Protein AF-A0A8B8TQH1-F1 (afdb_monomer)

Organism: Camelus ferus (NCBI:txid419612)

Radius of gyration: 89.63 Å; Cα contacts (8 Å, |Δi|>4): 0; chains: 1; bounding box: 178×54×286 Å

Solvent-accessible surface area (backbone atoms only — not comparable to full-atom values): 20105 Å² total; per-residue (Å²): 134,80,93,82,78,95,71,81,70,70,76,52,52,63,54,51,54,51,53,51,51,54,51,49,53,50,51,51,48,50,52,53,48,52,52,48,51,51,49,53,49,50,55,48,53,56,49,53,51,53,52,49,52,52,49,52,52,50,52,55,51,51,56,51,49,53,53,50,49,52,53,49,53,50,51,51,52,54,50,54,50,52,52,52,52,50,52,50,52,51,51,51,53,51,52,50,50,53,52,53,52,50,55,52,50,51,55,50,50,54,51,52,53,50,52,51,52,52,49,53,52,52,53,50,52,53,53,52,52,53,52,49,52,54,51,50,53,52,52,51,54,54,49,52,52,51,53,52,51,52,53,53,50,50,52,52,53,52,51,52,54,51,51,51,52,52,52,52,52,51,51,52,55,50,53,52,53,50,53,54,48,52,52,51,52,52,50,52,51,52,52,50,52,50,55,48,52,52,50,51,52,51,52,49,56,50,51,52,49,51,50,52,52,53,49,68,72,61,73,86,67,85,89,82,84,90,82,93,87,82,88,82,89,81,88,81,78,81,80,88,85,79,88,84,88,82,82,82,82,87,79,88,85,84,80,86,85,85,80,87,82,91,77,91,76,85,91,83,80,84,84,82,83,85,88,79,92,77,83,91,77,90,82,78,90,76,88,77,82,77,81,83,73,90,83,68,76,78,73,74,68,67,77,74,67,77,83,76,85,86,79,89,82,82,83,86,85,86,79,135

Secondary structure (DSSP, 8-state):
-----S-SSSSHHHHHHHHHHHHHHHHHHHHHHHHHHHHHHHHHHHHHHHHHHHHHHHHHHHHHHHHHHHHHHHHHHHHHHHHHHHHHHHHHHHHHHHHHHHHHHHHHHHHHHHHHHHHHHHHHHHHHHHHHHHHHHHHHHHHHHHHHHHHHHHHHHHHHHHHHHHHHHHHHHHHHHHHHHHHHHHHHHHHHHHHHHHHHHHHHHHHHHHHHHHHHHHTT-------------------------------------------------PPPPPP------PPPP---PPPPPTTSSSSSSSSSSTTS------------

pLDDT: mean 74.53, std 27.0, range [28.36, 98.88]

InterPro domains:
  IPR026718 Leucine zipper protein 2 [PTHR22414] (1-256)

Sequence (320 aa):
MKFIPAHYLLPLLPALVLSTRQDYEELEKQLKEVFKERSTILRRLTKTSRELDGIKFNLQTLKNDEKSAKTEVQRLLEISQKQREQMKSLQEALENQLKETSEKAEKQQATIAFLKTEMERKTKMIRDLQNENKSLKNKLLSGSKLCGMHAEESKKIQAQLKELRYGKKDLLFKAQQLTDLERKLTVAKHELEKAALDRESQLKAMKETVQLCLSAVFHNQPPPHLNLFKPNPTLTSLPPRPVDTRIADGRPESTLLQENTACSMKLEGNPPPPGNDTAQSEPVPQDMAVPPCPECEEGNNLEKQRSSTEGKATREKKLL

Mean predicted aligned error: 21.46 Å

Foldseek 3Di:
DDDDDPPPPVVCVVVVVVVVVVVVVVVVVVVVVVVVVVVVVVVVVVVVVVVVVVVVVVVVVVVVVVVVVVVVVVVVVVVVVVVVVVVVVVVVVVVVVVVVVVVVVVVVVVVVVVVVVVVVVVVVVVVVVVVVVVVVVVVVVVVVVVVVVVVVVVVVVVVVVVVVVVVVVVVVVVVVVVVVVVVVVVVVVVVVVVVVVVVVVVVVVVVVVVVVVVCVVPVPDDDDDDDDDDDDDDDDDDDDDDDDDDDPDDDDDDDDDDDDDDDDDDDDDDDDDDDDDDDDDDDDDDDDDDDDDPPPPPPPPPVVPPPDDDDDDDDDDDDD

Structure (mmCIF, N/CA/C/O backbone):
data_AF-A0A8B8TQH1-F1
#
_entry.id   AF-A0A8B8TQH1-F1
#
loop_
_atom_site.group_PDB
_atom_site.id
_atom_site.type_symbol
_atom_site.label_atom_id
_atom_site.label_alt_id
_atom_site.label_comp_id
_atom_site.label_asym_id
_atom_site.label_entity_id
_atom_site.label_seq_id
_atom_site.pdbx_PDB_ins_code
_atom_site.Cartn_x
_atom_site.Cartn_y
_atom_site.Cartn_z
_atom_site.occupancy
_atom_site.B_iso_or_equiv
_atom_site.auth_seq_id
_atom_site.auth_comp_id
_atom_site.auth_asym_id
_atom_site.auth_atom_id
_atom_site.pdbx_PDB_model_num
ATOM 1 N N . MET A 1 1 ? -92.604 -27.463 156.961 1.00 38.00 1 MET A N 1
ATOM 2 C CA . MET A 1 1 ? -91.479 -28.391 156.734 1.00 38.00 1 MET A CA 1
ATOM 3 C C . MET A 1 1 ? -90.412 -27.690 155.909 1.00 38.00 1 MET A C 1
ATOM 5 O O . MET A 1 1 ? -90.761 -27.093 154.907 1.00 38.00 1 MET A O 1
ATOM 9 N N . LYS A 1 2 ? -89.162 -27.776 156.381 1.00 38.72 2 LYS A N 1
ATOM 10 C CA . LYS A 1 2 ? -87.886 -27.831 155.643 1.00 38.72 2 LYS A CA 1
ATOM 11 C C . LYS A 1 2 ? -87.651 -26.842 154.482 1.00 38.72 2 LYS A C 1
ATOM 13 O O . LYS A 1 2 ? -88.109 -27.038 153.365 1.00 38.72 2 LYS A O 1
ATOM 18 N N . PHE A 1 3 ? -86.802 -25.859 154.794 1.00 47.78 3 PHE A N 1
ATOM 19 C CA . PHE A 1 3 ? -85.793 -25.242 153.925 1.00 47.78 3 PHE A CA 1
ATOM 20 C C . PHE A 1 3 ? -85.193 -26.220 152.903 1.00 47.78 3 PHE A C 1
ATOM 22 O O . PHE A 1 3 ? -84.681 -27.248 153.339 1.00 47.78 3 PHE A O 1
ATOM 29 N N . ILE A 1 4 ? -85.127 -25.837 151.618 1.00 47.97 4 ILE A N 1
ATOM 30 C CA . ILE A 1 4 ? -84.014 -26.162 150.698 1.00 47.97 4 ILE A CA 1
ATOM 31 C C . ILE A 1 4 ? -83.797 -24.957 149.753 1.00 47.97 4 ILE A C 1
ATOM 33 O O . ILE A 1 4 ? -84.778 -24.368 149.299 1.00 47.97 4 ILE A O 1
ATOM 37 N N . PRO A 1 5 ? -82.545 -24.534 149.493 1.00 48.75 5 PRO A N 1
ATOM 38 C CA . PRO A 1 5 ? -82.220 -23.157 149.148 1.00 48.75 5 PRO A CA 1
ATOM 39 C C . PRO A 1 5 ? -82.030 -22.936 147.644 1.00 48.75 5 PRO A C 1
ATOM 41 O O . PRO A 1 5 ? -81.281 -23.648 146.976 1.00 48.75 5 PRO A O 1
ATOM 44 N N . ALA A 1 6 ? -82.599 -21.838 147.151 1.00 52.25 6 ALA A N 1
ATOM 45 C CA . ALA A 1 6 ? -82.342 -21.246 145.839 1.00 52.25 6 ALA A CA 1
ATOM 46 C C . ALA A 1 6 ? -80.947 -20.573 145.737 1.00 52.25 6 ALA A C 1
ATOM 48 O O . ALA A 1 6 ? -80.803 -19.518 145.126 1.00 52.25 6 ALA A O 1
ATOM 49 N N . HIS A 1 7 ? -79.905 -21.153 146.348 1.00 50.28 7 HIS A N 1
ATOM 50 C CA . HIS A 1 7 ? -78.603 -20.488 146.525 1.00 50.28 7 HIS A CA 1
ATOM 51 C C . HIS A 1 7 ? -77.442 -21.029 145.678 1.00 50.28 7 HIS A C 1
ATOM 53 O O . HIS A 1 7 ? -76.336 -20.516 145.803 1.00 50.28 7 HIS A O 1
ATOM 59 N N . TYR A 1 8 ? -77.663 -21.978 144.761 1.00 48.88 8 TYR A N 1
ATOM 60 C CA . TYR A 1 8 ? -76.566 -22.527 143.941 1.00 48.88 8 TYR A CA 1
ATOM 61 C C . TYR A 1 8 ? -76.527 -22.077 142.472 1.00 48.88 8 TYR A C 1
ATOM 63 O O . TYR A 1 8 ? -75.578 -22.415 141.775 1.00 48.88 8 TYR A O 1
ATOM 71 N N . LEU A 1 9 ? -77.486 -21.274 141.992 1.00 51.16 9 LEU A N 1
ATOM 72 C CA . LEU A 1 9 ? -77.477 -20.775 140.601 1.00 51.16 9 LEU A CA 1
ATOM 73 C C . LEU A 1 9 ? -77.155 -19.279 140.463 1.00 51.16 9 LEU A C 1
ATOM 75 O O . LEU A 1 9 ? -76.910 -18.803 139.359 1.00 51.16 9 LEU A O 1
ATOM 79 N N . LEU A 1 10 ? -77.086 -18.541 141.573 1.00 48.66 10 LEU A N 1
ATOM 80 C CA . LEU A 1 10 ? -76.778 -17.108 141.568 1.00 48.66 10 LEU A CA 1
ATOM 81 C C . LEU A 1 10 ? -75.275 -16.731 141.558 1.00 48.66 10 LEU A C 1
ATOM 83 O O . LEU A 1 10 ? -74.982 -15.637 141.079 1.00 48.66 10 LEU A O 1
ATOM 87 N N . PRO A 1 11 ? -74.300 -17.572 141.983 1.00 53.06 11 PRO A N 1
ATOM 88 C CA . PRO A 1 11 ? -72.882 -17.219 141.857 1.00 53.06 11 PRO A CA 1
ATOM 89 C C . PRO A 1 11 ? -72.259 -17.569 140.492 1.00 53.06 11 PRO A C 1
ATOM 91 O O . PRO A 1 11 ? -71.121 -17.188 140.236 1.00 53.06 11 PRO A O 1
ATOM 94 N N . LEU A 1 12 ? -72.976 -18.259 139.595 1.00 52.62 12 LEU A N 1
ATOM 95 C CA . LEU A 1 12 ? -72.476 -18.649 138.262 1.00 52.62 12 LEU A CA 1
ATOM 96 C C . LEU A 1 12 ? -72.767 -17.616 137.163 1.00 52.62 12 LEU A C 1
ATOM 98 O O . LEU A 1 12 ? -72.142 -17.654 136.106 1.00 52.62 12 LEU A O 1
ATOM 102 N N . LEU A 1 13 ? -73.669 -16.667 137.414 1.00 50.53 13 LEU A N 1
ATOM 103 C CA . LEU A 1 13 ? -74.015 -15.602 136.470 1.00 50.53 13 LEU A CA 1
ATOM 104 C C . LEU A 1 13 ? -72.888 -14.572 136.264 1.00 50.53 13 LEU A C 1
ATOM 106 O O . LEU A 1 13 ? -72.661 -14.206 135.114 1.00 50.53 13 LEU A O 1
ATOM 110 N N . PRO A 1 14 ? -72.109 -14.152 137.283 1.00 53.88 14 PRO A N 1
ATOM 111 C CA . PRO A 1 14 ? -70.938 -13.311 137.042 1.00 53.88 14 PRO A CA 1
ATOM 112 C C . PRO A 1 14 ? -69.863 -14.039 136.226 1.00 53.88 14 PRO A C 1
ATOM 114 O O . PRO A 1 14 ? -69.272 -13.433 135.343 1.00 53.88 14 PRO A O 1
ATOM 117 N N . ALA A 1 15 ? -69.649 -15.340 136.460 1.00 51.16 15 ALA A N 1
ATOM 118 C CA . ALA A 1 15 ? -68.649 -16.131 135.742 1.00 51.16 15 ALA A CA 1
ATOM 119 C C . ALA A 1 15 ? -69.039 -16.372 134.275 1.00 51.16 15 ALA A C 1
ATOM 121 O O . ALA A 1 15 ? -68.219 -16.143 133.400 1.00 51.16 15 ALA A O 1
ATOM 122 N N . LEU A 1 16 ? -70.296 -16.730 133.984 1.00 52.25 16 LEU A N 1
ATOM 123 C CA . LEU A 1 16 ? -70.787 -16.886 132.608 1.00 52.25 16 LEU A CA 1
ATOM 124 C C . LEU A 1 16 ? -70.826 -15.558 131.843 1.00 52.25 16 LEU A C 1
ATOM 126 O O . LEU A 1 16 ? -70.406 -15.528 130.694 1.00 52.25 16 LEU A O 1
ATOM 130 N N . VAL A 1 17 ? -71.256 -14.455 132.469 1.00 53.81 17 VAL A N 1
ATOM 131 C CA . VAL A 1 17 ? -71.282 -13.128 131.824 1.00 53.81 17 VAL A CA 1
ATOM 132 C C . VAL A 1 17 ? -69.866 -12.591 131.575 1.00 53.81 17 VAL A C 1
ATOM 134 O O . VAL A 1 17 ? -69.638 -11.951 130.548 1.00 53.81 17 VAL A O 1
ATOM 137 N N . LEU A 1 18 ? -68.902 -12.882 132.459 1.00 51.66 18 LEU A N 1
ATOM 138 C CA . LEU A 1 18 ? -67.485 -12.550 132.258 1.00 51.66 18 LEU A CA 1
ATOM 139 C C . LEU A 1 18 ? -66.829 -13.453 131.199 1.00 51.66 18 LEU A C 1
ATOM 141 O O . LEU A 1 18 ? -66.136 -12.931 130.330 1.00 51.66 18 LEU A O 1
ATOM 145 N N . SER A 1 19 ? -67.112 -14.762 131.186 1.00 50.72 19 SER A N 1
ATOM 146 C CA . SER A 1 19 ? -66.618 -15.696 130.160 1.00 50.72 19 SER A CA 1
ATOM 147 C C . SER A 1 19 ? -67.166 -15.380 128.765 1.00 50.72 19 SER A C 1
ATOM 149 O O . SER A 1 19 ? -66.403 -15.371 127.806 1.00 50.72 19 SER A O 1
ATOM 151 N N . THR A 1 20 ? -68.453 -15.032 128.636 1.00 50.94 20 THR A N 1
ATOM 152 C CA . THR A 1 20 ? -69.042 -14.636 127.343 1.00 50.94 20 THR A CA 1
ATOM 153 C C . THR A 1 20 ? -68.626 -13.239 126.902 1.00 50.94 20 THR A C 1
ATOM 155 O O . THR A 1 20 ? -68.581 -12.979 125.706 1.00 50.94 20 THR A O 1
ATOM 158 N N . ARG A 1 21 ? -68.313 -12.323 127.833 1.00 54.09 21 ARG A N 1
ATOM 159 C CA . ARG A 1 21 ? -67.738 -11.017 127.471 1.00 54.09 21 ARG A CA 1
ATOM 160 C C . ARG A 1 21 ? -66.330 -11.160 126.905 1.00 54.09 21 ARG A C 1
ATOM 162 O O . ARG A 1 21 ? -65.996 -10.446 125.967 1.00 54.09 21 ARG A O 1
ATOM 169 N N . GLN A 1 22 ? -65.545 -12.086 127.449 1.00 54.31 22 GLN A N 1
ATOM 170 C CA . GLN A 1 22 ? -64.184 -12.351 126.997 1.00 54.31 22 GLN A CA 1
ATOM 171 C C . GLN A 1 22 ? -64.166 -13.057 125.626 1.00 54.31 22 GLN A C 1
ATOM 173 O O . GLN A 1 22 ? -63.378 -12.674 124.768 1.00 54.31 22 GLN A O 1
ATOM 178 N N . ASP A 1 23 ? -65.106 -13.976 125.370 1.00 66.31 23 ASP A N 1
ATOM 179 C CA . ASP A 1 23 ? -65.306 -14.618 124.054 1.00 66.31 23 ASP A CA 1
ATOM 180 C C . ASP A 1 23 ? -65.829 -13.646 122.981 1.00 66.31 23 ASP A C 1
ATOM 182 O O . ASP A 1 23 ? -65.439 -13.724 121.817 1.00 66.31 23 ASP A O 1
ATOM 186 N N . TYR A 1 24 ? -66.698 -12.699 123.354 1.00 70.06 24 TYR A N 1
ATOM 187 C CA . TYR A 1 24 ? -67.217 -11.694 122.420 1.00 70.06 24 TYR A CA 1
ATOM 188 C C . TYR A 1 24 ? -66.146 -10.666 122.035 1.00 70.06 24 TYR A C 1
ATOM 190 O O . TYR A 1 24 ? -66.082 -10.261 120.877 1.00 70.06 24 TYR A O 1
ATOM 198 N N . GLU A 1 25 ? -65.278 -10.273 122.975 1.00 78.50 25 GLU A N 1
ATOM 199 C CA . GLU A 1 25 ? -64.108 -9.435 122.680 1.00 78.50 25 GLU A CA 1
ATOM 200 C C . GLU A 1 25 ? -63.092 -10.155 121.776 1.00 78.50 25 GLU A C 1
ATOM 202 O O . GLU A 1 25 ? -62.529 -9.532 120.871 1.00 78.50 25 GLU A O 1
ATOM 207 N N . GLU A 1 26 ? -62.877 -11.460 121.977 1.00 82.38 26 GLU A N 1
ATOM 208 C CA . GLU A 1 26 ? -62.002 -12.285 121.134 1.00 82.38 26 GLU A CA 1
ATOM 209 C C . GLU A 1 26 ? -62.588 -12.457 119.719 1.00 82.38 26 GLU A C 1
ATOM 211 O O . GLU A 1 26 ? -61.890 -12.268 118.720 1.00 82.38 26 GLU A O 1
ATOM 216 N N . LEU A 1 27 ? -63.897 -12.709 119.611 1.00 84.19 27 LEU A N 1
ATOM 217 C CA . LEU A 1 27 ? -64.614 -12.792 118.337 1.00 84.19 27 LEU A CA 1
ATOM 218 C C . LEU A 1 27 ? -64.643 -11.442 117.601 1.00 84.19 27 LEU A C 1
ATOM 220 O O . LEU A 1 27 ? -64.461 -11.387 116.385 1.00 84.19 27 LEU A O 1
ATOM 224 N N . GLU A 1 28 ? -64.829 -10.333 118.320 1.00 83.81 28 GLU A N 1
ATOM 225 C CA . GLU A 1 28 ? -64.765 -8.984 117.753 1.00 83.81 28 GLU A CA 1
ATOM 226 C C . GLU A 1 28 ? -63.348 -8.651 117.255 1.00 83.81 28 GLU A C 1
ATOM 228 O O . GLU A 1 28 ? -63.192 -8.031 116.195 1.00 83.81 28 GLU A O 1
ATOM 233 N N . LYS A 1 29 ? -62.302 -9.092 117.970 1.00 87.44 29 LYS A N 1
ATOM 234 C CA . LYS A 1 29 ? -60.909 -9.014 117.499 1.00 87.44 29 LYS A CA 1
ATOM 235 C C . LYS A 1 29 ? -60.700 -9.824 116.223 1.00 87.44 29 LYS A C 1
ATOM 237 O O . LYS A 1 29 ? -60.200 -9.255 115.253 1.00 87.44 29 LYS A O 1
ATOM 242 N N . GLN A 1 30 ? -61.131 -11.086 116.188 1.00 88.62 30 GLN A N 1
ATOM 243 C CA . GLN A 1 30 ? -61.027 -11.939 114.999 1.00 88.62 30 GLN A CA 1
ATOM 244 C C . GLN A 1 30 ? -61.763 -11.333 113.803 1.00 88.62 30 GLN A C 1
ATOM 246 O O . GLN A 1 30 ? -61.227 -11.286 112.700 1.00 88.62 30 GLN A O 1
ATOM 251 N N . LEU A 1 31 ? -62.962 -10.789 114.013 1.00 88.69 31 LEU A N 1
ATOM 252 C CA . LEU A 1 31 ? -63.727 -10.140 112.954 1.00 88.69 31 LEU A CA 1
ATOM 253 C C . LEU A 1 31 ? -62.999 -8.900 112.415 1.00 88.69 31 LEU A C 1
ATOM 255 O O . LEU A 1 31 ? -62.893 -8.720 111.200 1.00 88.69 31 LEU A O 1
ATOM 259 N N . LYS A 1 32 ? -62.442 -8.059 113.297 1.00 91.06 32 LYS A N 1
ATOM 260 C CA . LYS A 1 32 ? -61.614 -6.906 112.901 1.00 91.06 32 LYS A CA 1
ATOM 261 C C . LYS A 1 32 ? -60.364 -7.337 112.133 1.00 91.06 32 LYS A C 1
ATOM 263 O O . LYS A 1 32 ? -59.961 -6.638 111.204 1.00 91.06 32 LYS A O 1
ATOM 268 N N . GLU A 1 33 ? -59.759 -8.458 112.502 1.00 92.25 33 GLU A N 1
ATOM 269 C CA . GLU A 1 33 ? -58.592 -9.025 111.827 1.00 92.25 33 GLU A CA 1
ATOM 270 C C . GLU A 1 33 ? -58.950 -9.554 110.434 1.00 92.25 33 GLU A C 1
ATOM 272 O O . GLU A 1 33 ? -58.351 -9.117 109.454 1.00 92.25 33 GLU A O 1
ATOM 277 N N . VAL A 1 34 ? -60.035 -10.322 110.307 1.00 92.94 34 VAL A N 1
ATOM 278 C CA . VAL A 1 34 ? -60.584 -10.775 109.017 1.00 92.94 34 VAL A CA 1
ATOM 279 C C . VAL A 1 34 ? -60.946 -9.590 108.114 1.00 92.94 34 VAL A C 1
ATOM 281 O O . VAL A 1 34 ? -60.655 -9.603 106.917 1.00 92.94 34 VAL A O 1
ATOM 284 N N . PHE A 1 35 ? -61.538 -8.516 108.650 1.00 93.00 35 PHE A N 1
ATOM 285 C CA . PHE A 1 35 ? -61.815 -7.308 107.862 1.00 93.00 35 PHE A CA 1
ATOM 286 C C . PHE A 1 35 ? -60.539 -6.577 107.425 1.00 93.00 35 PHE A C 1
ATOM 288 O O . PHE A 1 35 ? -60.500 -6.042 106.308 1.00 93.00 35 PHE A O 1
ATOM 295 N N . LYS A 1 36 ? -59.490 -6.559 108.257 1.00 93.88 36 LYS A N 1
ATOM 296 C CA . LYS A 1 36 ? -58.175 -6.015 107.883 1.00 93.88 36 LYS A CA 1
ATOM 297 C C . LYS A 1 36 ? -57.529 -6.854 106.785 1.00 93.88 36 LYS A C 1
ATOM 299 O O . LYS A 1 36 ? -57.103 -6.271 105.791 1.00 93.88 36 LYS A O 1
ATOM 304 N N . GLU A 1 37 ? -57.524 -8.178 106.921 1.00 94.69 37 GLU A N 1
ATOM 305 C CA . GLU A 1 37 ? -57.016 -9.124 105.919 1.00 94.69 37 GLU A CA 1
ATOM 306 C C . GLU A 1 37 ? -57.768 -9.014 104.593 1.00 94.69 37 GLU A C 1
ATOM 308 O O . GLU A 1 37 ? -57.166 -8.876 103.527 1.00 94.69 37 GLU A O 1
ATOM 313 N N . ARG A 1 38 ? -59.103 -8.972 104.640 1.00 95.19 38 ARG A N 1
ATOM 314 C CA . ARG A 1 38 ? -59.935 -8.742 103.455 1.00 95.19 38 ARG A CA 1
ATOM 315 C C . ARG A 1 38 ? -59.577 -7.422 102.775 1.00 95.19 38 ARG A C 1
ATOM 317 O O . ARG A 1 38 ? -59.481 -7.365 101.550 1.00 95.19 38 ARG A O 1
ATOM 324 N N . SER A 1 39 ? -59.355 -6.364 103.552 1.00 94.25 39 SER A N 1
ATOM 325 C CA . SER A 1 39 ? -58.996 -5.045 103.022 1.00 94.25 39 SER A CA 1
ATOM 326 C C . SER A 1 39 ? -57.600 -5.030 102.389 1.00 94.25 39 SER A C 1
ATOM 328 O O . SER A 1 39 ? -57.417 -4.430 101.328 1.00 94.25 39 SER A O 1
ATOM 330 N N . THR A 1 40 ? -56.609 -5.705 102.982 1.00 95.00 40 THR A N 1
ATOM 331 C CA . THR A 1 40 ? -55.269 -5.856 102.387 1.00 95.00 40 THR A CA 1
ATOM 332 C C . THR A 1 40 ? -55.303 -6.710 101.125 1.00 95.00 40 THR A C 1
ATOM 334 O O . THR A 1 40 ? -54.656 -6.342 100.143 1.00 95.00 40 THR A O 1
ATOM 337 N N . ILE A 1 41 ? -56.090 -7.787 101.103 1.00 95.69 41 ILE A N 1
ATOM 338 C CA . ILE A 1 41 ? -56.304 -8.623 99.915 1.00 95.69 41 ILE A CA 1
ATOM 339 C C . ILE A 1 41 ? -56.954 -7.811 98.790 1.00 95.69 41 ILE A C 1
ATOM 341 O O . ILE A 1 41 ? -56.420 -7.782 97.684 1.00 95.69 41 ILE A O 1
ATOM 345 N N . LEU A 1 42 ? -58.039 -7.080 99.064 1.00 94.56 42 LEU A N 1
ATOM 346 C CA . LEU A 1 42 ? -58.700 -6.220 98.073 1.00 94.56 42 LEU A CA 1
ATOM 347 C C . LEU A 1 42 ? -57.757 -5.143 97.530 1.00 94.56 42 LEU A C 1
ATOM 349 O O . LEU A 1 42 ? -57.727 -4.890 96.323 1.00 94.56 42 LEU A O 1
ATOM 353 N N . ARG A 1 43 ? -56.938 -4.533 98.396 1.00 94.00 43 ARG A N 1
ATOM 354 C CA . ARG A 1 43 ? -55.947 -3.535 97.978 1.00 94.00 43 ARG A CA 1
ATOM 355 C C . ARG A 1 43 ? -54.865 -4.158 97.088 1.00 94.00 43 ARG A C 1
ATOM 357 O O . ARG A 1 43 ? -54.480 -3.532 96.102 1.00 94.00 43 ARG A O 1
ATOM 364 N N . ARG A 1 44 ? -54.421 -5.390 97.380 1.00 95.88 44 ARG A N 1
ATOM 365 C CA . ARG A 1 44 ? -53.514 -6.155 96.504 1.00 95.88 44 ARG A CA 1
ATOM 366 C C . ARG A 1 44 ? -54.169 -6.483 95.164 1.00 95.88 44 ARG A C 1
ATOM 368 O O . ARG A 1 44 ? -53.580 -6.138 94.153 1.00 95.88 44 ARG A O 1
ATOM 375 N N . LEU A 1 45 ? -55.383 -7.038 95.153 1.00 94.94 45 LEU A N 1
ATOM 376 C CA . LEU A 1 45 ? -56.163 -7.339 93.939 1.00 94.94 45 LEU A CA 1
ATOM 377 C C . LEU A 1 45 ? -56.352 -6.110 93.044 1.00 94.94 45 LEU A C 1
ATOM 379 O O . LEU A 1 45 ? -56.193 -6.181 91.830 1.00 94.94 45 LEU A O 1
ATOM 383 N N . THR A 1 46 ? -56.635 -4.956 93.647 1.00 94.19 46 THR A N 1
ATOM 384 C CA . THR A 1 46 ? -56.773 -3.693 92.909 1.00 94.19 46 THR A CA 1
ATOM 385 C C . THR A 1 46 ? -55.441 -3.238 92.302 1.00 94.19 46 THR A C 1
ATOM 387 O O . THR A 1 46 ? -55.421 -2.632 91.230 1.00 94.19 46 THR A O 1
ATOM 390 N N . LYS A 1 47 ? -54.318 -3.500 92.985 1.00 95.75 47 LYS A N 1
ATOM 391 C CA . LYS A 1 47 ? -52.977 -3.212 92.466 1.00 95.75 47 LYS A CA 1
ATOM 392 C C . LYS A 1 47 ? -52.637 -4.145 91.299 1.00 95.75 47 LYS A C 1
ATOM 394 O O . LYS A 1 47 ? -52.281 -3.648 90.236 1.00 95.75 47 LYS A O 1
ATOM 399 N N . THR A 1 48 ? -52.832 -5.455 91.457 1.00 94.88 48 THR A N 1
ATOM 400 C CA . THR A 1 48 ? -52.582 -6.436 90.389 1.00 94.88 48 THR A CA 1
ATOM 401 C C . THR A 1 48 ? -53.493 -6.239 89.183 1.00 94.88 48 THR A C 1
ATOM 403 O O . THR A 1 48 ? -53.027 -6.396 88.063 1.00 94.88 48 THR A O 1
ATOM 406 N N . SER A 1 49 ? -54.755 -5.831 89.362 1.00 94.94 49 SER A N 1
ATOM 407 C CA . SER A 1 49 ? -55.646 -5.497 88.238 1.00 94.94 49 SER A CA 1
ATOM 408 C C . SER A 1 49 ? -55.079 -4.369 87.373 1.00 94.94 49 SER A C 1
ATOM 410 O O . SER A 1 49 ? -55.065 -4.481 86.153 1.00 94.94 49 SER A O 1
ATOM 412 N N . ARG A 1 50 ? -54.562 -3.301 87.997 1.00 94.25 50 ARG A N 1
ATOM 413 C CA . ARG A 1 50 ? -53.944 -2.178 87.273 1.00 94.25 50 ARG A CA 1
ATOM 414 C C . ARG A 1 50 ? -52.652 -2.582 86.565 1.00 94.25 50 ARG A C 1
ATOM 416 O O . ARG A 1 50 ? -52.403 -2.137 85.450 1.00 94.25 50 ARG A O 1
ATOM 423 N N . GLU A 1 51 ? -51.840 -3.425 87.200 1.00 95.81 51 GLU A N 1
ATOM 424 C CA . GLU A 1 51 ? -50.642 -3.998 86.575 1.00 95.81 51 GLU A CA 1
ATOM 425 C C . GLU A 1 51 ? -51.015 -4.861 85.356 1.00 95.81 51 GLU A C 1
ATOM 427 O O . GLU A 1 51 ? -50.379 -4.746 84.309 1.00 95.81 51 GLU A O 1
ATOM 432 N N . LEU A 1 52 ? -52.089 -5.654 85.448 1.00 95.56 52 LEU A N 1
ATOM 433 C CA . LEU A 1 52 ? -52.596 -6.479 84.348 1.00 95.56 52 LEU A CA 1
ATOM 434 C C . LEU A 1 52 ? -53.068 -5.631 83.155 1.00 95.56 52 LEU A C 1
ATOM 436 O O . LEU A 1 52 ? -52.753 -5.957 82.011 1.00 95.56 52 LEU A O 1
ATOM 440 N N . ASP A 1 53 ? -53.774 -4.526 83.411 1.00 94.19 53 ASP A N 1
ATOM 441 C CA . ASP A 1 53 ? -54.189 -3.582 82.365 1.00 94.19 53 ASP A CA 1
ATOM 442 C C . ASP A 1 53 ? -52.978 -2.932 81.673 1.00 94.19 53 ASP A C 1
ATOM 444 O O . ASP A 1 53 ? -52.954 -2.810 80.445 1.00 94.19 53 ASP A O 1
ATOM 448 N N . GLY A 1 54 ? -51.934 -2.588 82.438 1.00 95.38 54 GLY A N 1
ATOM 449 C CA . GLY A 1 54 ? -50.660 -2.111 81.892 1.00 95.38 54 GLY A CA 1
ATOM 450 C C . GLY A 1 54 ? -49.973 -3.152 81.003 1.00 95.38 54 GLY A C 1
ATOM 451 O O . GLY A 1 54 ? -49.529 -2.834 79.899 1.00 95.38 54 GLY A O 1
ATOM 452 N N . ILE A 1 55 ? -49.948 -4.419 81.431 1.00 96.12 55 ILE A N 1
ATOM 453 C CA . ILE A 1 55 ? -49.413 -5.532 80.631 1.00 96.12 55 ILE A CA 1
ATOM 454 C C . ILE A 1 55 ? -50.224 -5.716 79.343 1.00 96.12 55 ILE A C 1
ATOM 456 O O . ILE A 1 55 ? -49.639 -5.894 78.276 1.00 96.12 55 ILE A O 1
ATOM 460 N N . LYS A 1 56 ? -51.558 -5.634 79.407 1.00 96.31 56 LYS A N 1
ATOM 461 C CA . LYS A 1 56 ? -52.435 -5.738 78.232 1.00 96.31 56 LYS A CA 1
ATOM 462 C C . LYS A 1 56 ? -52.141 -4.644 77.205 1.00 96.31 56 LYS A C 1
ATOM 464 O O . LYS A 1 56 ? -52.065 -4.940 76.013 1.00 96.31 56 LYS A O 1
ATOM 469 N N . PHE A 1 57 ? -51.960 -3.401 77.655 1.00 95.69 57 PHE A N 1
ATOM 470 C CA . PHE A 1 57 ? -51.565 -2.300 76.778 1.00 95.69 57 PHE A CA 1
ATOM 471 C C . PHE A 1 57 ? -50.197 -2.563 76.137 1.00 95.69 57 PHE A C 1
ATOM 473 O O . PHE A 1 57 ? -50.079 -2.502 74.915 1.00 95.69 57 PHE A O 1
ATOM 480 N N . ASN A 1 58 ? -49.199 -2.960 76.933 1.00 96.50 58 ASN A N 1
ATOM 481 C CA . ASN A 1 58 ? -47.864 -3.295 76.430 1.00 96.50 58 ASN A CA 1
ATOM 482 C C . ASN A 1 58 ? -47.897 -4.428 75.392 1.00 96.50 58 ASN A C 1
ATOM 484 O O . ASN A 1 58 ? -47.229 -4.335 74.368 1.00 96.50 58 ASN A O 1
ATOM 488 N N . LEU A 1 59 ? -48.706 -5.470 75.612 1.00 96.38 59 LEU A N 1
ATOM 489 C CA . LEU A 1 59 ? -48.869 -6.579 74.669 1.00 96.38 59 LEU A CA 1
ATOM 490 C C . LEU A 1 59 ? -49.456 -6.105 73.332 1.00 96.38 59 LEU A C 1
ATOM 492 O O . LEU A 1 59 ? -49.029 -6.542 72.264 1.00 96.38 59 LEU A O 1
ATOM 496 N N . GLN A 1 60 ? -50.433 -5.199 73.382 1.00 95.62 60 GLN A N 1
ATOM 497 C CA . GLN A 1 60 ? -51.038 -4.634 72.182 1.00 95.62 60 GLN A CA 1
ATOM 498 C C . GLN A 1 60 ? -50.049 -3.746 71.412 1.00 95.62 60 GLN A C 1
ATOM 500 O O . GLN A 1 60 ? -50.011 -3.819 70.183 1.00 95.62 60 GLN A O 1
ATOM 505 N N . THR A 1 61 ? -49.237 -2.954 72.117 1.00 96.44 61 THR A N 1
ATOM 506 C CA . THR A 1 61 ? -48.148 -2.162 71.525 1.00 96.44 61 THR A CA 1
ATOM 507 C C . THR A 1 61 ? -47.117 -3.070 70.860 1.00 96.44 61 THR A C 1
ATOM 509 O O . THR A 1 61 ? -46.877 -2.927 69.666 1.00 96.44 61 THR A O 1
ATOM 512 N N . LEU A 1 62 ? -46.630 -4.098 71.565 1.00 96.56 62 LEU A N 1
ATOM 513 C CA . LEU A 1 62 ? -45.687 -5.081 71.019 1.00 96.56 62 LEU A CA 1
ATOM 514 C C . LEU A 1 62 ? -46.226 -5.780 69.767 1.00 96.56 62 LEU A C 1
ATOM 516 O O . LEU A 1 62 ? -45.492 -5.976 68.805 1.00 96.56 62 LEU A O 1
ATOM 520 N N . LYS A 1 63 ? -47.520 -6.113 69.732 1.00 96.38 63 LYS A N 1
ATOM 521 C CA . LYS A 1 63 ? -48.163 -6.702 68.548 1.00 96.38 63 LYS A CA 1
ATOM 522 C C . LYS A 1 63 ? -48.181 -5.750 67.347 1.00 96.38 63 LYS A C 1
ATOM 524 O O . LYS A 1 63 ? -48.161 -6.201 66.202 1.00 96.38 63 LYS A O 1
ATOM 529 N N . ASN A 1 64 ? -48.280 -4.444 67.579 1.00 95.69 64 ASN A N 1
ATOM 530 C CA . ASN A 1 64 ? -48.196 -3.449 66.511 1.00 95.69 64 ASN A CA 1
ATOM 531 C C . ASN A 1 64 ? -46.743 -3.253 66.057 1.00 95.69 64 ASN A C 1
ATOM 533 O O . ASN A 1 64 ? -46.494 -3.220 64.851 1.00 95.69 64 ASN A O 1
ATOM 537 N N . ASP A 1 65 ? -45.798 -3.215 66.997 1.00 96.69 65 ASP A N 1
ATOM 538 C CA . ASP A 1 65 ? -44.364 -3.125 66.713 1.00 96.69 65 ASP A CA 1
ATOM 539 C C . ASP A 1 65 ? -43.879 -4.341 65.915 1.00 96.69 65 ASP A C 1
ATOM 541 O O . ASP A 1 65 ? -43.168 -4.183 64.927 1.00 96.69 65 ASP A O 1
ATOM 545 N N . GLU A 1 66 ? -44.345 -5.549 66.248 1.00 96.06 66 GLU A N 1
ATOM 546 C CA . GLU A 1 66 ? -44.058 -6.780 65.503 1.00 96.06 66 GLU A CA 1
ATOM 547 C C . GLU A 1 66 ? -44.524 -6.685 64.041 1.00 96.06 66 GLU A C 1
ATOM 549 O O . GLU A 1 66 ? -43.791 -7.043 63.116 1.00 96.06 66 GLU A O 1
ATOM 554 N N . LYS A 1 67 ? -45.732 -6.159 63.798 1.00 96.38 67 LYS A N 1
ATOM 555 C CA . LYS A 1 67 ? -46.245 -5.947 62.432 1.00 96.38 67 LYS A CA 1
ATOM 556 C C . LYS A 1 67 ? -45.415 -4.917 61.666 1.00 96.38 67 LYS A C 1
ATOM 558 O O . LYS A 1 67 ? -45.152 -5.110 60.475 1.00 96.38 67 LYS A O 1
ATOM 563 N N . SER A 1 68 ? -45.013 -3.838 62.337 1.00 96.44 68 SER A N 1
ATOM 564 C CA . SER A 1 68 ? -44.144 -2.811 61.758 1.00 96.44 68 SER A CA 1
ATOM 565 C C . SER A 1 68 ? -42.784 -3.404 61.381 1.00 96.44 68 SER A C 1
ATOM 567 O O . SER A 1 68 ? -42.390 -3.346 60.214 1.00 96.44 68 SER A O 1
ATOM 569 N N . ALA A 1 69 ? -42.136 -4.098 62.322 1.00 96.88 69 ALA A N 1
ATOM 570 C CA . ALA A 1 69 ? -40.852 -4.762 62.130 1.00 96.88 69 ALA A CA 1
ATOM 571 C C . ALA A 1 69 ? -40.904 -5.786 60.989 1.00 96.88 69 ALA A C 1
ATOM 573 O O . ALA A 1 69 ? -40.018 -5.815 60.139 1.00 96.88 69 ALA A O 1
ATOM 574 N N . LYS A 1 70 ? -41.982 -6.576 60.887 1.00 97.56 70 LYS A N 1
ATOM 575 C CA . LYS A 1 70 ? -42.175 -7.522 59.778 1.00 97.56 70 LYS A CA 1
ATOM 576 C C . LYS A 1 70 ? -42.218 -6.822 58.415 1.00 97.56 70 LYS A C 1
ATOM 578 O O . LYS A 1 70 ? -41.641 -7.314 57.448 1.00 97.56 70 LYS A O 1
ATOM 583 N N . THR A 1 71 ? -42.870 -5.663 58.341 1.00 96.88 71 THR A N 1
ATOM 584 C CA . THR A 1 71 ? -42.950 -4.854 57.113 1.00 96.88 71 THR A CA 1
ATOM 585 C C . THR A 1 71 ? -41.597 -4.234 56.756 1.00 96.88 71 THR A C 1
ATOM 587 O O . THR A 1 71 ? -41.254 -4.099 55.582 1.00 96.88 71 THR A O 1
ATOM 590 N N . GLU A 1 72 ? -40.815 -3.840 57.757 1.00 97.62 72 GLU A N 1
ATOM 591 C CA . GLU A 1 72 ? -39.479 -3.278 57.566 1.00 97.62 72 GLU A CA 1
ATOM 592 C C . GLU A 1 72 ? -38.462 -4.337 57.119 1.00 97.62 72 GLU A C 1
ATOM 594 O O . GLU A 1 72 ? -37.731 -4.111 56.154 1.00 97.62 72 GLU A O 1
ATOM 599 N N . VAL A 1 73 ? -38.498 -5.533 57.716 1.00 98.06 73 VAL A N 1
ATOM 600 C CA . VAL A 1 73 ? -37.702 -6.691 57.275 1.00 98.06 73 VAL A CA 1
ATOM 601 C C . VAL A 1 73 ? -38.035 -7.069 55.831 1.00 98.06 73 VAL A C 1
ATOM 603 O O . VAL A 1 73 ? -37.127 -7.295 55.033 1.00 98.06 73 VAL A O 1
ATOM 606 N N . GLN A 1 74 ? -39.318 -7.079 55.459 1.00 97.88 74 GLN A N 1
ATOM 607 C CA . GLN A 1 74 ? -39.733 -7.350 54.081 1.00 97.88 74 GLN A CA 1
ATOM 608 C C . GLN A 1 74 ? -39.156 -6.321 53.092 1.00 97.88 74 GLN A C 1
ATOM 610 O O . GLN A 1 74 ? -38.605 -6.700 52.059 1.00 97.88 74 GLN A O 1
ATOM 615 N N . ARG A 1 75 ? -39.206 -5.023 53.429 1.00 97.69 75 ARG A N 1
ATOM 616 C CA . ARG A 1 75 ? -38.601 -3.958 52.609 1.00 97.69 75 ARG A CA 1
ATOM 617 C C . ARG A 1 75 ? -37.084 -4.110 52.484 1.00 97.69 75 ARG A C 1
ATOM 619 O O . ARG A 1 75 ? -36.545 -3.936 51.394 1.00 97.69 75 ARG A O 1
ATOM 626 N N . LEU A 1 76 ? -36.395 -4.465 53.569 1.00 97.88 76 LEU A N 1
ATOM 627 C CA . LEU A 1 76 ? -34.955 -4.742 53.550 1.00 97.88 76 LEU A CA 1
ATOM 628 C C . LEU A 1 76 ? -34.604 -5.904 52.612 1.00 97.88 76 LEU A C 1
ATOM 630 O O . LEU A 1 76 ? -33.636 -5.807 51.858 1.00 97.88 76 LEU A O 1
ATOM 634 N N . LEU A 1 77 ? -35.404 -6.975 52.607 1.00 97.94 77 LEU A N 1
ATOM 635 C CA . LEU A 1 77 ? -35.206 -8.105 51.697 1.00 97.94 77 LEU A CA 1
ATOM 636 C C . LEU A 1 77 ? -35.363 -7.688 50.230 1.00 97.94 77 LEU A C 1
ATOM 638 O O . LEU A 1 77 ? -34.496 -8.017 49.418 1.00 97.94 77 LEU A O 1
ATOM 642 N N . GLU A 1 78 ? -36.393 -6.910 49.897 1.00 97.88 78 GLU A N 1
ATOM 643 C CA . GLU A 1 78 ? -36.595 -6.384 48.540 1.00 97.88 78 GLU A CA 1
ATOM 644 C C . GLU A 1 78 ? -35.446 -5.475 48.088 1.00 97.88 78 GLU A C 1
ATOM 646 O O . GLU A 1 78 ? -34.960 -5.603 46.963 1.00 97.88 78 GLU A O 1
ATOM 651 N N . ILE A 1 79 ? -34.963 -4.589 48.967 1.00 98.00 79 ILE A N 1
ATOM 652 C CA . ILE A 1 79 ? -33.794 -3.742 48.685 1.00 98.00 79 ILE A CA 1
ATOM 653 C C . ILE A 1 79 ? -32.559 -4.613 48.441 1.00 98.00 79 ILE A C 1
ATOM 655 O O . ILE A 1 79 ? -31.852 -4.404 47.456 1.00 98.00 79 ILE A O 1
ATOM 659 N N . SER A 1 80 ? -32.322 -5.623 49.285 1.00 97.31 80 SER A N 1
ATOM 660 C CA . SER A 1 80 ? -31.178 -6.529 49.131 1.00 97.31 80 SER A CA 1
ATOM 661 C C . SER A 1 80 ? -31.219 -7.299 47.807 1.00 97.31 80 SER A C 1
ATOM 663 O O . SER A 1 80 ? -30.189 -7.498 47.164 1.00 97.31 80 SER A O 1
ATOM 665 N N . GLN A 1 81 ? -32.411 -7.708 47.359 1.00 97.88 81 GLN A N 1
ATOM 666 C CA . GLN A 1 81 ? -32.585 -8.382 46.079 1.00 97.88 81 GLN A CA 1
ATOM 667 C C . GLN A 1 81 ? -32.314 -7.431 44.911 1.00 97.88 81 GLN A C 1
ATOM 669 O O . GLN A 1 81 ? -31.522 -7.776 44.035 1.00 97.88 81 GLN A O 1
ATOM 674 N N . LYS A 1 82 ? -32.886 -6.220 44.941 1.00 97.94 82 LYS A N 1
ATOM 675 C CA . LYS A 1 82 ? -32.627 -5.191 43.923 1.00 97.94 82 LYS A CA 1
ATOM 676 C C . LYS A 1 82 ? -31.142 -4.857 43.816 1.00 97.94 82 LYS A C 1
ATOM 678 O O . LYS A 1 82 ? -30.624 -4.752 42.711 1.00 97.94 82 LYS A O 1
ATOM 683 N N . GLN A 1 83 ? -30.435 -4.751 44.942 1.00 98.25 83 GLN A N 1
ATOM 684 C CA . GLN A 1 83 ? -28.988 -4.525 44.946 1.00 98.25 83 GLN A CA 1
ATOM 685 C C . GLN A 1 83 ? -28.219 -5.674 44.279 1.00 98.25 83 GLN A C 1
ATOM 687 O O . GLN A 1 83 ? -27.309 -5.418 43.495 1.00 98.25 83 GLN A O 1
ATOM 692 N N . ARG A 1 84 ? -28.593 -6.938 44.533 1.00 97.94 84 ARG A N 1
ATOM 693 C CA . ARG A 1 84 ? -27.977 -8.097 43.857 1.00 97.94 84 ARG A CA 1
ATOM 694 C C . ARG A 1 84 ? -28.212 -8.077 42.348 1.00 97.94 84 ARG A C 1
ATOM 696 O O . ARG A 1 84 ? -27.286 -8.344 41.587 1.00 97.94 84 ARG A O 1
ATOM 703 N N . GLU A 1 85 ? -29.427 -7.756 41.916 1.00 97.88 85 GLU A N 1
ATOM 704 C CA . GLU A 1 85 ? -29.778 -7.661 40.495 1.00 97.88 85 GLU A CA 1
ATOM 705 C C . GLU A 1 85 ? -29.028 -6.513 39.804 1.00 97.88 85 GLU A C 1
ATOM 707 O O . GLU A 1 85 ? -28.460 -6.712 38.731 1.00 97.88 85 GLU A O 1
ATOM 712 N N . GLN A 1 86 ? -28.936 -5.346 40.450 1.00 98.00 86 GLN A N 1
ATOM 713 C CA . GLN A 1 86 ? -28.146 -4.216 39.955 1.00 98.00 86 GLN A CA 1
ATOM 714 C C . GLN A 1 86 ? -26.663 -4.567 39.836 1.00 98.00 86 GLN A C 1
ATOM 716 O O . GLN A 1 86 ? -26.064 -4.304 38.797 1.00 98.00 86 GLN A O 1
ATOM 721 N N . MET A 1 87 ? -26.079 -5.209 40.853 1.00 98.38 87 MET A N 1
ATOM 722 C CA . MET A 1 87 ? -24.684 -5.656 40.802 1.00 98.38 87 MET A CA 1
ATOM 723 C C . MET A 1 87 ? -24.441 -6.643 39.661 1.00 98.38 87 MET A C 1
ATOM 725 O O . MET A 1 87 ? -23.443 -6.522 38.955 1.00 98.38 87 MET A O 1
ATOM 729 N N . LYS A 1 88 ? -25.368 -7.581 39.438 1.00 98.44 88 LYS A N 1
ATOM 730 C CA . LYS A 1 88 ? -25.273 -8.541 38.335 1.00 98.44 88 LYS A CA 1
ATOM 731 C C . LYS A 1 88 ? -25.348 -7.854 36.968 1.00 98.44 88 LYS A C 1
ATOM 733 O O . LYS A 1 88 ? -24.521 -8.138 36.110 1.00 98.44 88 LYS A O 1
ATOM 738 N N . SER A 1 89 ? -26.287 -6.924 36.781 1.00 98.44 89 SER A N 1
ATOM 739 C CA . SER A 1 89 ? -26.410 -6.164 35.530 1.00 98.44 89 SER A CA 1
ATOM 740 C C . SER A 1 89 ? -25.176 -5.302 35.257 1.00 98.44 89 SER A C 1
ATOM 742 O O . SER A 1 89 ? -24.730 -5.204 34.117 1.00 98.44 89 SER A O 1
ATOM 744 N N . LEU A 1 90 ? -24.605 -4.694 36.299 1.00 98.56 90 LEU A N 1
ATOM 745 C CA . LEU A 1 90 ? -23.414 -3.858 36.180 1.00 98.56 90 LEU A CA 1
ATOM 746 C C . LEU A 1 90 ? -22.181 -4.706 35.835 1.00 98.56 90 LEU A C 1
ATOM 748 O O . LEU A 1 90 ? -21.390 -4.319 34.978 1.00 98.56 90 LEU A O 1
ATOM 752 N N . GLN A 1 91 ? -22.059 -5.892 36.438 1.00 98.44 91 GLN A N 1
ATOM 753 C CA . GLN A 1 91 ? -21.016 -6.861 36.104 1.00 98.44 91 GLN A CA 1
ATOM 754 C C . GLN A 1 91 ? -21.111 -7.318 34.640 1.00 98.44 91 GLN A C 1
ATOM 756 O O . GLN A 1 91 ? -20.101 -7.319 33.942 1.00 98.44 91 GLN A O 1
ATOM 761 N N . GLU A 1 92 ? -22.315 -7.633 34.157 1.00 98.50 92 GLU A N 1
ATOM 762 C CA . GLU A 1 92 ? -22.551 -8.010 32.758 1.00 98.50 92 GLU A CA 1
ATOM 763 C C . GLU A 1 92 ? -22.228 -6.862 31.787 1.00 98.50 92 GLU A C 1
ATOM 765 O O . GLU A 1 92 ? -21.589 -7.072 30.757 1.00 98.50 92 GLU A O 1
ATOM 770 N N . ALA A 1 93 ? -22.609 -5.625 32.121 1.00 98.56 93 ALA A N 1
ATOM 771 C CA . ALA A 1 93 ? -22.280 -4.455 31.309 1.00 98.56 93 ALA A CA 1
ATOM 772 C C . ALA A 1 93 ? -20.760 -4.228 31.210 1.00 98.56 93 ALA A C 1
ATOM 774 O O . ALA A 1 93 ? -20.254 -3.928 30.126 1.00 98.56 93 ALA A O 1
ATOM 775 N N . LEU A 1 94 ? -20.033 -4.405 32.319 1.00 98.38 94 LEU A N 1
ATOM 776 C CA . LEU A 1 94 ? -18.574 -4.302 32.348 1.00 98.38 94 LEU A CA 1
ATOM 777 C C . LEU A 1 94 ? -17.920 -5.403 31.499 1.00 98.38 94 LEU A C 1
ATOM 779 O O . LEU A 1 94 ? -17.019 -5.120 30.713 1.00 98.38 94 LEU A O 1
ATOM 783 N N . GLU A 1 95 ? -18.383 -6.646 31.632 1.00 98.44 95 GLU A N 1
ATOM 784 C CA . GLU A 1 95 ? -17.871 -7.785 30.866 1.00 98.44 95 GLU A CA 1
ATOM 785 C C . GLU A 1 95 ? -18.091 -7.596 29.358 1.00 98.44 95 GLU A C 1
ATOM 787 O O . GLU A 1 95 ? -17.165 -7.779 28.564 1.00 98.44 95 GLU A O 1
ATOM 792 N N . ASN A 1 96 ? -19.275 -7.124 28.963 1.00 98.38 96 ASN A N 1
ATOM 793 C CA . ASN A 1 96 ? -19.576 -6.791 27.572 1.00 98.38 96 ASN A CA 1
ATOM 794 C C . ASN A 1 96 ? -18.681 -5.662 27.041 1.00 98.38 96 ASN A C 1
ATOM 796 O O . ASN A 1 96 ? -18.167 -5.769 25.928 1.00 98.38 96 ASN A O 1
ATOM 800 N N . GLN A 1 97 ? -18.430 -4.613 27.835 1.00 98.50 97 GLN A N 1
ATOM 801 C CA . GLN A 1 97 ? -17.490 -3.553 27.454 1.00 98.50 97 GLN A CA 1
ATOM 802 C C . GLN A 1 97 ? -16.062 -4.076 27.278 1.00 98.50 97 GLN A C 1
ATOM 804 O O . GLN A 1 97 ? -15.386 -3.699 26.320 1.00 98.50 97 GLN A O 1
ATOM 809 N N . LEU A 1 98 ? -15.589 -4.945 28.174 1.00 98.44 98 LEU A N 1
ATOM 810 C CA . LEU A 1 98 ? -14.260 -5.550 28.062 1.00 98.44 98 LEU A CA 1
ATOM 811 C C . LEU A 1 98 ? -14.138 -6.395 26.790 1.00 98.44 98 LEU A C 1
ATOM 813 O O . LEU A 1 98 ? -13.149 -6.276 26.071 1.00 98.44 98 LEU A O 1
ATOM 817 N N . LYS A 1 99 ? -15.165 -7.181 26.464 1.00 98.38 99 LYS A N 1
ATOM 818 C CA . LYS A 1 99 ? -15.189 -7.984 25.239 1.00 98.38 99 LYS A CA 1
ATOM 819 C C . LYS A 1 99 ? -15.247 -7.123 23.973 1.00 98.38 99 LYS A C 1
ATOM 821 O O . LYS A 1 99 ? -14.500 -7.350 23.027 1.00 98.38 99 LYS A O 1
ATOM 826 N N . GLU A 1 100 ? -16.096 -6.098 23.945 1.00 98.31 100 GLU A N 1
ATOM 827 C CA . GLU A 1 100 ? -16.196 -5.205 22.785 1.00 98.31 100 GLU A CA 1
ATOM 828 C C . GLU A 1 100 ? -14.887 -4.432 22.563 1.00 98.31 100 GLU A C 1
ATOM 830 O O . GLU A 1 100 ? -14.426 -4.268 21.429 1.00 98.31 100 GLU A O 1
ATOM 835 N N . THR A 1 101 ? -14.260 -3.962 23.644 1.00 98.12 101 THR A N 1
ATOM 836 C CA . THR A 1 101 ? -12.967 -3.273 23.565 1.00 98.12 101 THR A CA 1
ATOM 837 C C . THR A 1 101 ? -11.841 -4.212 23.134 1.00 98.12 101 THR A C 1
ATOM 839 O O . THR A 1 101 ? -11.023 -3.798 22.309 1.00 98.12 101 THR A O 1
ATOM 842 N N . SER A 1 102 ? -11.823 -5.474 23.582 1.00 98.31 102 SER A N 1
ATOM 843 C CA . SER A 1 102 ? -10.840 -6.458 23.113 1.00 98.31 102 SER A CA 1
ATOM 844 C C . SER A 1 102 ? -11.010 -6.777 21.626 1.00 98.31 102 SER A C 1
ATOM 846 O O . SER A 1 102 ? -10.035 -6.738 20.881 1.00 98.31 102 SER A O 1
ATOM 848 N N . GLU A 1 103 ? -12.241 -6.994 21.152 1.00 98.38 103 GLU A N 1
ATOM 849 C CA . GLU A 1 103 ? -12.518 -7.244 19.729 1.00 98.38 103 GLU A CA 1
ATOM 850 C C . GLU A 1 103 ? -12.134 -6.046 18.842 1.00 98.38 103 GLU A C 1
ATOM 852 O O . GLU A 1 103 ? -11.610 -6.211 17.736 1.00 98.38 103 GLU A O 1
ATOM 857 N N . LYS A 1 104 ? -12.368 -4.811 19.312 1.00 98.25 104 LYS A N 1
ATOM 858 C CA . LYS A 1 104 ? -11.917 -3.596 18.612 1.00 98.25 104 LYS A CA 1
ATOM 859 C C . LYS A 1 104 ? -10.393 -3.515 18.550 1.00 98.25 104 LYS A C 1
ATOM 861 O O . LYS A 1 104 ? -9.860 -3.185 17.489 1.00 98.25 104 LYS A O 1
ATOM 866 N N . ALA A 1 105 ? -9.702 -3.838 19.643 1.00 98.31 105 ALA A N 1
ATOM 867 C CA . ALA A 1 105 ? -8.244 -3.862 19.683 1.00 98.31 105 ALA A CA 1
ATOM 868 C C . ALA A 1 105 ? -7.666 -4.915 18.724 1.00 98.31 105 ALA A C 1
ATOM 870 O O . ALA A 1 105 ? -6.730 -4.617 17.986 1.00 98.31 105 ALA A O 1
ATOM 871 N N . GLU A 1 106 ? -8.261 -6.108 18.645 1.00 98.25 106 GLU A N 1
ATOM 872 C CA . GLU A 1 106 ? -7.851 -7.149 17.693 1.00 98.25 106 GLU A CA 1
ATOM 873 C C . GLU A 1 106 ? -8.023 -6.706 16.233 1.00 98.25 106 GLU A C 1
ATOM 875 O O . GLU A 1 106 ? -7.110 -6.866 15.419 1.00 98.25 106 GLU A O 1
ATOM 880 N N . LYS A 1 107 ? -9.155 -6.075 15.891 1.00 98.31 107 LYS A N 1
ATOM 881 C CA . LYS A 1 107 ? -9.388 -5.523 14.541 1.00 98.31 107 LYS A CA 1
ATOM 882 C C . LYS A 1 107 ? -8.380 -4.430 14.183 1.00 98.31 107 LYS A C 1
ATOM 884 O O . LYS A 1 107 ? -7.861 -4.399 13.062 1.00 98.31 107 LYS A O 1
ATOM 889 N N . GLN A 1 108 ? -8.080 -3.540 15.128 1.00 98.44 108 GLN A N 1
ATOM 890 C CA . GLN A 1 108 ? -7.048 -2.519 14.948 1.00 98.44 108 GLN A CA 1
ATOM 891 C C . GLN A 1 108 ? -5.667 -3.157 14.766 1.00 98.44 108 GLN A C 1
ATOM 893 O O . GLN A 1 108 ? -4.939 -2.777 13.851 1.00 98.44 108 GLN A O 1
ATOM 898 N N . GLN A 1 109 ? -5.336 -4.178 15.556 1.00 98.50 109 GLN A N 1
ATOM 899 C CA . GLN A 1 109 ? -4.071 -4.898 15.456 1.00 98.50 109 GLN A CA 1
ATOM 900 C C . GLN A 1 109 ? -3.906 -5.589 14.094 1.00 98.50 109 GLN A C 1
ATOM 902 O O . GLN A 1 109 ? -2.838 -5.497 13.484 1.00 98.50 109 GLN A O 1
ATOM 907 N N . ALA A 1 110 ? -4.963 -6.220 13.572 1.00 98.50 110 ALA A N 1
ATOM 908 C CA . ALA A 1 110 ? -4.965 -6.808 12.232 1.00 98.50 110 ALA A CA 1
ATOM 909 C C . ALA A 1 110 ? -4.742 -5.748 11.136 1.00 98.50 110 ALA A C 1
ATOM 911 O O . ALA A 1 110 ? -3.970 -5.965 10.201 1.00 98.50 110 ALA A O 1
ATOM 912 N N . THR A 1 111 ? -5.354 -4.569 11.284 1.00 98.44 111 THR A N 1
ATOM 913 C CA . THR A 1 111 ? -5.184 -3.442 10.351 1.00 98.44 111 THR A CA 1
ATOM 914 C C . THR A 1 111 ? -3.751 -2.906 10.377 1.00 98.44 111 THR A C 1
ATOM 916 O O . THR A 1 111 ? -3.147 -2.690 9.328 1.00 98.44 111 THR A O 1
ATOM 919 N N . ILE A 1 112 ? -3.161 -2.750 11.566 1.00 98.69 112 ILE A N 1
ATOM 920 C CA . ILE A 1 112 ? -1.758 -2.344 11.729 1.00 98.69 112 ILE A CA 1
ATOM 921 C C . ILE A 1 112 ? -0.822 -3.368 11.075 1.00 98.69 112 ILE A C 1
ATOM 923 O O . ILE A 1 112 ? 0.106 -2.981 10.366 1.00 98.69 112 ILE A O 1
ATOM 927 N N . ALA A 1 113 ? -1.068 -4.668 11.263 1.00 98.69 113 ALA A N 1
ATOM 928 C CA . ALA A 1 113 ? -0.269 -5.727 10.646 1.00 98.69 113 ALA A CA 1
ATOM 929 C C . ALA A 1 113 ? -0.340 -5.696 9.107 1.00 98.69 113 ALA A C 1
ATOM 931 O O . ALA A 1 113 ? 0.689 -5.819 8.432 1.00 98.69 113 ALA A O 1
ATOM 932 N N . PHE A 1 114 ? -1.530 -5.465 8.547 1.00 98.69 114 PHE A N 1
ATOM 933 C CA . PHE A 1 114 ? -1.713 -5.273 7.108 1.00 98.69 114 PHE A CA 1
ATOM 934 C C . PHE A 1 114 ? -0.942 -4.048 6.592 1.00 98.69 114 PHE A C 1
ATOM 936 O O . PHE A 1 114 ? -0.153 -4.151 5.656 1.00 98.69 114 PHE A O 1
ATOM 943 N N . LEU A 1 115 ? -1.092 -2.892 7.241 1.00 98.69 115 LEU A N 1
ATOM 944 C CA . LEU A 1 115 ? -0.380 -1.678 6.834 1.00 98.69 115 LEU A CA 1
ATOM 945 C C . LEU A 1 115 ? 1.140 -1.841 6.937 1.00 98.69 115 LEU A C 1
ATOM 947 O O . LEU A 1 115 ? 1.871 -1.368 6.068 1.00 98.69 115 LEU A O 1
ATOM 951 N N . LYS A 1 116 ? 1.628 -2.546 7.962 1.00 98.62 116 LYS A N 1
ATOM 952 C CA . LYS A 1 116 ? 3.054 -2.842 8.132 1.00 98.62 116 LYS A CA 1
ATOM 953 C C . LYS A 1 116 ? 3.605 -3.677 6.972 1.00 98.62 116 LYS A C 1
ATOM 955 O O . LYS A 1 116 ? 4.648 -3.333 6.419 1.00 98.62 116 LYS A O 1
ATOM 960 N N . THR A 1 117 ? 2.896 -4.733 6.575 1.00 98.62 117 THR A N 1
ATOM 961 C CA . THR A 1 117 ? 3.313 -5.597 5.456 1.00 98.62 117 THR A CA 1
ATOM 962 C C . THR A 1 117 ? 3.272 -4.865 4.112 1.00 98.62 117 THR A C 1
ATOM 964 O O . THR A 1 117 ? 4.222 -4.966 3.330 1.00 98.62 117 THR A O 1
ATOM 967 N N . GLU A 1 118 ? 2.249 -4.044 3.865 1.00 98.56 118 GLU A N 1
ATOM 968 C CA . GLU A 1 118 ? 2.190 -3.187 2.672 1.00 98.56 118 GLU A CA 1
ATOM 969 C C . GLU A 1 118 ? 3.320 -2.146 2.635 1.00 98.56 118 GLU A C 1
ATOM 971 O O . GLU A 1 118 ? 3.943 -1.932 1.591 1.00 98.56 118 GLU A O 1
ATOM 976 N N . MET A 1 119 ? 3.646 -1.530 3.773 1.00 98.69 119 MET A N 1
ATOM 977 C CA . MET A 1 119 ? 4.765 -0.590 3.889 1.00 98.69 119 MET A CA 1
ATOM 978 C C . MET A 1 119 ? 6.115 -1.253 3.599 1.00 98.69 119 MET A C 1
ATOM 980 O O . MET A 1 119 ? 6.930 -0.694 2.859 1.00 98.69 119 MET A O 1
ATOM 984 N N . GLU A 1 120 ? 6.360 -2.452 4.128 1.00 98.62 120 GLU A N 1
ATOM 985 C CA . GLU A 1 120 ? 7.579 -3.222 3.851 1.00 98.62 120 GLU A CA 1
ATOM 986 C C . GLU A 1 120 ? 7.695 -3.574 2.360 1.00 98.62 120 GLU A C 1
ATOM 988 O O . GLU A 1 120 ? 8.756 -3.383 1.750 1.00 98.62 120 GLU A O 1
ATOM 993 N N . ARG A 1 121 ? 6.588 -4.000 1.737 1.00 98.69 121 ARG A N 1
ATOM 994 C CA . ARG A 1 121 ? 6.518 -4.281 0.297 1.00 98.69 121 ARG A CA 1
ATOM 995 C C . ARG A 1 121 ? 6.822 -3.036 -0.542 1.00 98.69 121 ARG A C 1
ATOM 997 O O . ARG A 1 121 ? 7.660 -3.106 -1.445 1.00 98.69 121 ARG A O 1
ATOM 1004 N N . LYS A 1 122 ? 6.186 -1.897 -0.246 1.00 98.75 122 LYS A N 1
ATOM 1005 C CA . LYS A 1 122 ? 6.431 -0.624 -0.953 1.00 98.75 122 LYS A CA 1
ATOM 1006 C C . LYS A 1 122 ? 7.875 -0.156 -0.776 1.00 98.75 122 LYS A C 1
ATOM 1008 O O . LYS A 1 122 ? 8.516 0.230 -1.749 1.00 98.75 122 LYS A O 1
ATOM 1013 N N . THR A 1 123 ? 8.429 -0.281 0.427 1.00 98.88 123 THR A N 1
ATOM 1014 C CA . THR A 1 123 ? 9.829 0.074 0.714 1.00 98.88 123 THR A CA 1
ATOM 1015 C C . THR A 1 123 ? 10.813 -0.784 -0.083 1.00 98.88 123 THR A C 1
ATOM 1017 O O . THR A 1 123 ? 11.823 -0.282 -0.576 1.00 98.88 123 THR A O 1
ATOM 1020 N N . LYS A 1 124 ? 10.533 -2.083 -0.251 1.00 98.75 124 LY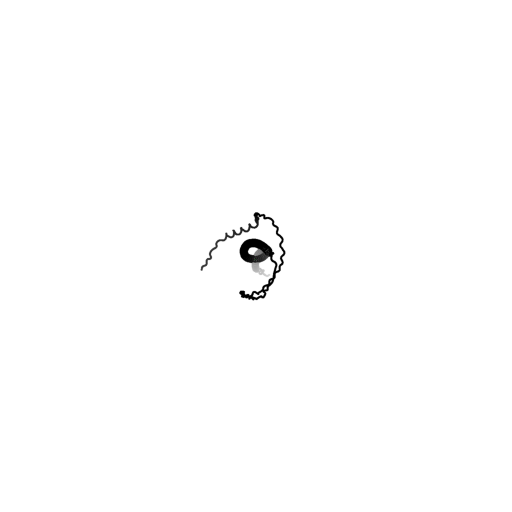S A N 1
ATOM 1021 C CA . LYS A 1 124 ? 11.332 -2.954 -1.122 1.00 98.75 124 LYS A CA 1
ATOM 1022 C C . LYS A 1 124 ? 11.286 -2.482 -2.580 1.00 98.75 124 LYS A C 1
ATOM 1024 O O . LYS A 1 124 ? 12.341 -2.280 -3.169 1.00 98.75 124 LYS A O 1
ATOM 1029 N N . MET A 1 125 ? 10.093 -2.220 -3.111 1.00 98.69 125 MET A N 1
ATOM 1030 C CA . MET A 1 125 ? 9.914 -1.746 -4.489 1.00 98.69 125 MET A CA 1
ATOM 1031 C C . MET A 1 125 ? 10.647 -0.425 -4.755 1.00 98.69 125 MET A C 1
ATOM 1033 O O . MET A 1 125 ? 11.290 -0.279 -5.789 1.00 98.69 125 MET A O 1
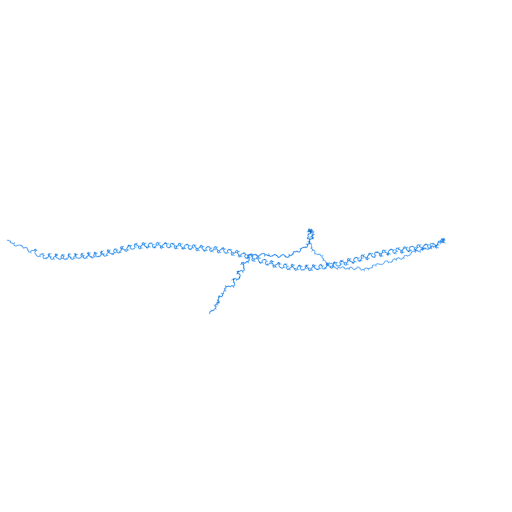ATOM 1037 N N . ILE A 1 126 ? 10.610 0.515 -3.806 1.00 98.75 126 ILE A N 1
ATOM 1038 C CA . ILE A 1 126 ? 11.348 1.781 -3.913 1.00 98.75 126 ILE A CA 1
ATOM 1039 C C . ILE A 1 126 ? 12.855 1.525 -4.037 1.00 98.75 126 ILE A C 1
ATOM 1041 O O . ILE A 1 126 ? 13.501 2.122 -4.897 1.00 98.75 126 ILE A O 1
ATOM 1045 N N . ARG A 1 127 ? 13.420 0.623 -3.224 1.00 98.69 127 ARG A N 1
ATOM 1046 C CA . ARG A 1 127 ? 14.850 0.278 -3.301 1.00 98.69 127 ARG A CA 1
ATOM 1047 C C . ARG A 1 127 ? 15.217 -0.360 -4.640 1.00 98.69 127 ARG A C 1
ATOM 1049 O O . ARG A 1 127 ? 16.232 0.014 -5.225 1.00 98.69 127 ARG A O 1
ATOM 1056 N N . ASP A 1 128 ? 14.392 -1.277 -5.134 1.00 98.56 128 ASP A N 1
ATOM 1057 C CA . ASP A 1 128 ? 14.624 -1.951 -6.415 1.00 98.56 128 ASP A CA 1
ATOM 1058 C C . ASP A 1 128 ? 14.591 -0.939 -7.576 1.00 98.56 128 ASP A C 1
ATOM 1060 O O . ASP A 1 128 ? 15.539 -0.864 -8.360 1.00 98.56 128 ASP A O 1
ATOM 1064 N N . LEU A 1 129 ? 13.589 -0.053 -7.607 1.00 98.75 129 LEU A N 1
ATOM 1065 C CA . LEU A 1 129 ? 13.487 1.021 -8.604 1.00 98.75 129 LEU A CA 1
ATOM 1066 C C . LEU A 1 129 ? 14.646 2.025 -8.524 1.00 98.75 129 LEU A C 1
ATOM 1068 O O . LEU A 1 129 ? 15.131 2.511 -9.548 1.00 98.75 129 LEU A O 1
ATOM 1072 N N . GLN A 1 130 ? 15.121 2.357 -7.322 1.00 98.56 130 GLN A N 1
ATOM 1073 C CA . GLN A 1 130 ? 16.300 3.212 -7.154 1.00 98.56 130 GLN A CA 1
ATOM 1074 C C . GLN A 1 130 ? 17.566 2.547 -7.717 1.00 98.56 130 GLN A C 1
ATOM 1076 O O . GLN A 1 130 ? 18.373 3.210 -8.377 1.00 98.56 130 GLN A O 1
ATOM 1081 N N . ASN A 1 131 ? 17.726 1.238 -7.510 1.00 98.44 131 ASN A N 1
ATOM 1082 C CA . ASN A 1 131 ? 18.847 0.471 -8.049 1.00 98.44 131 ASN A CA 1
ATOM 1083 C C . ASN A 1 131 ? 18.798 0.377 -9.581 1.00 98.44 131 ASN A C 1
ATOM 1085 O O . ASN A 1 131 ? 19.819 0.594 -10.242 1.00 98.44 131 ASN A O 1
ATOM 1089 N N . GLU A 1 132 ? 17.623 0.117 -10.157 1.00 98.44 132 GLU A N 1
ATOM 1090 C CA . GLU A 1 132 ? 17.425 0.108 -11.609 1.00 98.44 132 GLU A CA 1
ATOM 1091 C C . GLU A 1 132 ? 17.744 1.469 -12.229 1.00 98.44 132 GLU A C 1
ATOM 1093 O O . GLU A 1 132 ? 18.517 1.539 -13.184 1.00 98.44 132 GLU A O 1
ATOM 1098 N N . ASN A 1 133 ? 17.262 2.565 -11.637 1.00 98.50 133 ASN A N 1
ATOM 1099 C CA . ASN A 1 133 ? 17.573 3.917 -12.104 1.00 98.50 133 ASN A CA 1
ATOM 1100 C C . ASN A 1 133 ? 19.077 4.216 -12.090 1.00 98.50 133 ASN A C 1
ATOM 1102 O O . ASN A 1 133 ? 19.610 4.805 -13.034 1.00 98.50 133 ASN A O 1
ATOM 1106 N N . LYS A 1 134 ? 19.795 3.774 -11.052 1.00 98.56 134 LYS A N 1
ATOM 1107 C CA . LYS A 1 134 ? 21.257 3.911 -10.989 1.00 98.56 134 LYS A CA 1
ATOM 1108 C C . LYS A 1 134 ? 21.945 3.132 -12.116 1.00 98.56 134 LYS A C 1
ATOM 1110 O O . LYS A 1 134 ? 22.868 3.649 -12.746 1.00 98.56 134 LYS A O 1
ATOM 1115 N N . SER A 1 135 ? 21.484 1.913 -12.393 1.00 98.44 135 SER A N 1
ATOM 1116 C CA . SER A 1 135 ? 21.987 1.081 -13.494 1.00 98.44 135 SER A CA 1
ATOM 1117 C C . SER A 1 135 ? 21.713 1.715 -14.861 1.00 98.44 135 SER A C 1
ATOM 1119 O O . SER A 1 135 ? 22.620 1.829 -15.688 1.00 98.44 135 SER A O 1
ATOM 1121 N N . LEU A 1 136 ? 20.490 2.206 -15.081 1.00 98.56 136 LEU A N 1
ATOM 1122 C CA . LEU A 1 136 ? 20.088 2.879 -16.315 1.00 98.56 136 LEU A CA 1
ATOM 1123 C C . LEU A 1 136 ? 20.900 4.150 -16.560 1.00 98.56 136 LEU A C 1
ATOM 1125 O O . LEU A 1 136 ? 21.390 4.345 -17.671 1.00 98.56 136 LEU A O 1
ATOM 1129 N N . LYS A 1 137 ? 21.137 4.967 -15.526 1.00 98.31 137 LYS A N 1
ATOM 1130 C CA . LYS A 1 137 ? 22.008 6.146 -15.624 1.00 98.31 137 LYS A CA 1
ATOM 1131 C C . LYS A 1 137 ? 23.410 5.774 -16.115 1.00 98.31 137 LYS A C 1
ATOM 1133 O O . LYS A 1 137 ? 23.940 6.435 -17.004 1.00 98.31 137 LYS A O 1
ATOM 1138 N N . ASN A 1 138 ? 23.994 4.699 -15.584 1.00 98.19 138 ASN A N 1
ATOM 1139 C CA . ASN A 1 138 ? 25.315 4.234 -16.012 1.00 98.19 138 ASN A CA 1
ATOM 1140 C C . ASN A 1 138 ? 25.314 3.750 -17.468 1.00 98.19 138 ASN A C 1
ATOM 1142 O O . ASN A 1 138 ? 26.201 4.131 -18.231 1.00 98.19 138 ASN A O 1
ATOM 1146 N N . LYS A 1 139 ? 24.305 2.964 -17.869 1.00 98.25 139 LYS A N 1
ATOM 1147 C CA . LYS A 1 139 ? 24.149 2.499 -19.258 1.00 98.25 139 LYS A CA 1
ATOM 1148 C C . LYS A 1 139 ? 23.969 3.662 -20.234 1.00 98.25 139 LYS A C 1
ATOM 1150 O O . LYS A 1 139 ? 24.545 3.645 -21.319 1.00 98.25 139 LYS A O 1
ATOM 1155 N N . LEU A 1 140 ? 23.214 4.687 -19.843 1.00 98.12 140 LEU A N 1
ATOM 1156 C CA . LEU A 1 140 ? 23.010 5.884 -20.655 1.00 98.12 140 LEU A CA 1
ATOM 1157 C C . LEU A 1 140 ? 24.314 6.670 -20.832 1.00 98.12 140 LEU A C 1
ATOM 1159 O O . LEU A 1 140 ? 24.634 7.088 -21.941 1.00 98.12 140 LEU A O 1
ATOM 1163 N N . LEU A 1 141 ? 25.101 6.823 -19.764 1.00 96.88 141 LEU A N 1
ATOM 1164 C CA . LEU A 1 141 ? 26.409 7.480 -19.831 1.00 96.88 141 LEU A CA 1
ATOM 1165 C C . LEU A 1 141 ? 27.390 6.712 -20.727 1.00 96.88 141 LEU A C 1
ATOM 1167 O O . LEU A 1 141 ? 28.068 7.322 -21.555 1.00 96.88 141 LEU A O 1
ATOM 1171 N N . SER A 1 142 ? 27.447 5.380 -20.613 1.00 96.94 142 SER A N 1
ATOM 1172 C CA . SER A 1 142 ? 28.299 4.567 -21.490 1.00 96.94 142 SER A CA 1
ATOM 1173 C C . SER A 1 142 ? 27.823 4.595 -22.945 1.00 96.94 142 SER A C 1
ATOM 1175 O O . SER A 1 142 ? 28.648 4.680 -23.852 1.00 96.94 142 SER A O 1
ATOM 1177 N N . GLY A 1 143 ? 26.504 4.583 -23.171 1.00 98.00 143 GLY A N 1
ATOM 1178 C CA . GLY A 1 143 ? 25.902 4.728 -24.497 1.00 98.00 143 GLY A CA 1
ATOM 1179 C C . GLY A 1 143 ? 26.225 6.081 -25.133 1.00 98.00 143 GLY A C 1
ATOM 1180 O O . GLY A 1 143 ? 26.667 6.133 -26.275 1.00 98.00 143 GLY A O 1
ATOM 1181 N N . SER A 1 144 ? 26.115 7.170 -24.368 1.00 97.50 144 SER A N 1
ATOM 1182 C CA . SER A 1 144 ? 26.486 8.519 -24.815 1.00 97.50 144 SER A CA 1
ATOM 1183 C C . SER A 1 144 ? 27.957 8.601 -25.247 1.00 97.50 144 SER A C 1
ATOM 1185 O O . SER A 1 144 ? 28.270 9.141 -26.310 1.00 97.50 144 SER A O 1
ATOM 1187 N N . LYS A 1 145 ? 28.868 7.973 -24.488 1.00 97.31 145 LYS A N 1
ATOM 1188 C CA . LYS A 1 145 ? 30.292 7.891 -24.852 1.00 97.31 145 LYS A CA 1
ATOM 1189 C C . LYS A 1 145 ? 30.514 7.147 -26.177 1.00 97.31 145 LYS A C 1
ATOM 1191 O O . LYS A 1 145 ? 31.309 7.605 -26.994 1.00 97.31 145 LYS A O 1
ATOM 1196 N N . LEU A 1 146 ? 29.812 6.032 -26.399 1.00 97.06 146 LEU A N 1
ATOM 1197 C CA . LEU A 1 146 ? 29.868 5.272 -27.656 1.00 97.06 146 LEU A CA 1
ATOM 1198 C C . LEU A 1 146 ? 29.372 6.100 -28.844 1.00 97.06 146 LEU A C 1
ATOM 1200 O O . LEU A 1 146 ? 30.057 6.164 -29.862 1.00 97.06 146 LEU A O 1
ATOM 1204 N N . CYS A 1 147 ? 28.246 6.802 -28.695 1.00 97.12 147 CYS A N 1
ATOM 1205 C CA . CYS A 1 147 ? 27.743 7.712 -29.725 1.00 97.12 147 CYS A CA 1
ATOM 1206 C C . CYS A 1 147 ? 28.773 8.792 -30.088 1.00 97.12 147 CYS A C 1
ATOM 1208 O O . CYS A 1 147 ? 28.971 9.079 -31.267 1.00 97.12 147 CYS A O 1
ATOM 1210 N N . GLY A 1 148 ? 29.471 9.351 -29.093 1.00 97.12 148 GLY A N 1
ATOM 1211 C CA . GLY A 1 148 ? 30.557 10.306 -29.324 1.00 97.12 148 GLY A CA 1
ATOM 1212 C C . GLY A 1 148 ? 31.703 9.718 -30.155 1.00 97.12 148 GLY A C 1
ATOM 1213 O O . GLY A 1 148 ? 32.148 10.346 -31.113 1.00 97.12 148 GLY A O 1
ATOM 1214 N N . MET A 1 149 ? 32.145 8.495 -29.844 1.00 96.56 149 MET A N 1
ATOM 1215 C CA . MET A 1 149 ? 33.193 7.818 -30.622 1.00 96.56 149 MET A CA 1
ATOM 1216 C C . MET A 1 149 ? 32.748 7.553 -32.064 1.00 96.56 149 MET A C 1
ATOM 1218 O O . MET A 1 149 ? 33.486 7.879 -32.990 1.00 96.56 149 MET A O 1
ATOM 1222 N N . HIS A 1 150 ? 31.524 7.060 -32.268 1.00 97.62 150 HIS A N 1
ATOM 1223 C CA . HIS A 1 150 ? 30.989 6.816 -33.609 1.00 97.62 150 HIS A CA 1
ATOM 1224 C C . HIS A 1 150 ? 30.816 8.096 -34.428 1.00 97.62 150 HIS A C 1
ATOM 1226 O O . HIS A 1 150 ? 31.047 8.087 -35.638 1.00 97.62 150 HIS A O 1
ATOM 1232 N N . ALA A 1 151 ? 30.450 9.213 -33.794 1.00 98.12 151 ALA A N 1
ATOM 1233 C CA . ALA A 1 151 ? 30.397 10.506 -34.466 1.00 98.12 151 ALA A CA 1
ATOM 1234 C C . ALA A 1 151 ? 31.792 10.947 -34.946 1.00 98.12 151 ALA A C 1
ATOM 1236 O O . ALA A 1 151 ? 31.937 11.397 -36.083 1.00 98.12 151 ALA A O 1
ATOM 1237 N N . GLU A 1 152 ? 32.829 10.776 -34.121 1.00 97.44 152 GLU A N 1
ATOM 1238 C CA . GLU A 1 152 ? 34.213 11.088 -34.504 1.00 97.44 152 GLU A CA 1
ATOM 1239 C C . GLU A 1 152 ? 34.761 10.144 -35.585 1.00 97.44 152 GLU A C 1
ATOM 1241 O O . GLU A 1 152 ? 35.402 10.595 -36.536 1.00 97.44 152 GLU A O 1
ATOM 1246 N N . GLU A 1 153 ? 34.475 8.844 -35.505 1.00 97.81 153 GLU A N 1
ATOM 1247 C CA . GLU A 1 153 ? 34.795 7.882 -36.569 1.00 97.81 153 GLU A CA 1
ATOM 1248 C C . GLU A 1 153 ? 34.105 8.251 -37.884 1.00 97.81 153 GLU A C 1
ATOM 1250 O O . GLU A 1 153 ? 34.745 8.276 -38.935 1.00 97.81 153 GLU A O 1
ATOM 1255 N N . SER A 1 154 ? 32.828 8.630 -37.823 1.00 98.19 154 SER A N 1
ATOM 1256 C CA . SER A 1 154 ? 32.064 9.064 -38.995 1.00 98.19 154 SER A CA 1
ATOM 1257 C C . SER A 1 154 ? 32.678 10.306 -39.643 1.00 98.19 154 SER A C 1
ATOM 1259 O O . SER A 1 154 ? 32.809 10.351 -40.866 1.00 98.19 154 SER A O 1
ATOM 1261 N N . LYS A 1 155 ? 33.135 11.288 -38.850 1.00 98.38 155 LYS A N 1
ATOM 1262 C CA . LYS A 1 155 ? 33.861 12.464 -39.368 1.00 98.38 155 LYS A CA 1
ATOM 1263 C C . LYS A 1 155 ? 35.157 12.066 -40.076 1.00 98.38 155 LYS A C 1
ATOM 1265 O O . LYS A 1 155 ? 35.441 12.583 -41.157 1.00 98.38 155 LYS A O 1
ATOM 1270 N N . LYS A 1 156 ? 35.931 11.134 -39.506 1.00 98.31 156 LYS A N 1
ATOM 1271 C CA . LYS A 1 156 ? 37.174 10.630 -40.121 1.00 98.31 156 LYS A CA 1
ATOM 1272 C C . LYS A 1 156 ? 36.900 9.923 -41.445 1.00 98.31 156 LYS A C 1
ATOM 1274 O O . LYS A 1 156 ? 37.540 10.246 -42.443 1.00 98.31 156 LYS A O 1
ATOM 1279 N N . ILE A 1 157 ? 35.914 9.027 -41.478 1.00 98.19 157 ILE A N 1
ATOM 1280 C CA . ILE A 1 157 ? 35.502 8.326 -42.701 1.00 98.19 157 ILE A CA 1
ATOM 1281 C C . ILE A 1 157 ? 35.029 9.333 -43.755 1.00 98.19 157 ILE A C 1
ATOM 1283 O O . ILE A 1 157 ? 35.418 9.247 -44.919 1.00 98.19 157 ILE A O 1
ATOM 1287 N N . GLN A 1 158 ? 34.237 10.334 -43.362 1.00 98.38 158 GLN A N 1
ATOM 1288 C CA . GLN A 1 158 ? 33.765 11.371 -44.277 1.00 98.38 158 GLN A CA 1
ATOM 1289 C C . GLN A 1 158 ? 34.924 12.193 -44.866 1.00 98.38 158 GLN A C 1
ATOM 1291 O O . GLN A 1 158 ? 34.903 12.511 -46.060 1.00 98.38 158 GLN A O 1
ATOM 1296 N N . ALA A 1 159 ? 35.944 12.508 -44.061 1.00 98.25 159 ALA A N 1
ATOM 1297 C CA . ALA A 1 159 ? 37.154 13.185 -44.519 1.00 98.25 159 ALA A CA 1
ATOM 1298 C C . ALA A 1 159 ? 37.952 12.319 -45.508 1.00 98.25 159 ALA A C 1
ATOM 1300 O O . ALA A 1 159 ? 38.269 12.788 -46.602 1.00 98.25 159 ALA A O 1
ATOM 1301 N N . GLN A 1 160 ? 38.181 11.042 -45.184 1.00 98.50 160 GLN A N 1
ATOM 1302 C CA . GLN A 1 160 ? 38.858 10.089 -46.073 1.00 98.50 160 GLN A CA 1
ATOM 1303 C C . GLN A 1 160 ? 38.109 9.915 -47.401 1.00 98.50 160 GLN A C 1
ATOM 1305 O O . GLN A 1 160 ? 38.707 9.937 -48.476 1.00 98.50 160 GLN A O 1
ATOM 1310 N N . LEU A 1 161 ? 36.778 9.820 -47.366 1.00 98.44 161 LEU A N 1
ATOM 1311 C CA . LEU A 1 161 ? 35.963 9.717 -48.576 1.00 98.44 161 LEU A CA 1
ATOM 1312 C C . LEU A 1 161 ? 36.029 10.995 -49.427 1.00 98.44 161 LEU A C 1
ATOM 1314 O O . LEU A 1 161 ? 35.961 10.944 -50.657 1.00 98.44 161 LEU A O 1
ATOM 1318 N N . LYS A 1 162 ? 36.142 12.167 -48.793 1.00 97.94 162 LYS A N 1
ATOM 1319 C CA . LYS A 1 162 ? 36.352 13.438 -49.495 1.00 97.94 162 LYS A CA 1
ATOM 1320 C C . LYS A 1 162 ? 37.715 13.457 -50.194 1.00 97.94 162 LYS A C 1
ATOM 1322 O O . LYS A 1 162 ? 37.764 13.814 -51.368 1.00 97.94 162 LYS A O 1
ATOM 1327 N N . GLU A 1 163 ? 38.774 13.017 -49.524 1.00 97.44 163 GLU A N 1
ATOM 1328 C CA . GLU A 1 163 ? 40.120 12.901 -50.098 1.00 97.44 163 GLU A CA 1
ATOM 1329 C C . GLU A 1 163 ? 40.154 11.942 -51.298 1.00 97.44 163 GLU A C 1
ATOM 1331 O O . GLU A 1 163 ? 40.570 12.331 -52.391 1.00 97.44 163 GLU A O 1
ATOM 1336 N N . LEU A 1 164 ? 39.599 10.734 -51.146 1.00 98.12 164 LEU A N 1
ATOM 1337 C CA . LEU A 1 164 ? 39.510 9.748 -52.228 1.00 98.12 164 LEU A CA 1
ATOM 1338 C C . LEU A 1 164 ? 38.742 10.273 -53.446 1.00 98.12 164 LEU A C 1
ATOM 1340 O O . LEU A 1 164 ? 39.113 9.983 -54.584 1.00 98.12 164 LEU A O 1
ATOM 1344 N N . ARG A 1 165 ? 37.685 11.072 -53.243 1.00 97.50 165 ARG A N 1
ATOM 1345 C CA . ARG A 1 165 ? 36.939 11.689 -54.353 1.00 97.50 165 ARG A CA 1
ATOM 1346 C C . ARG A 1 165 ? 37.794 12.665 -55.155 1.00 97.50 165 ARG A C 1
ATOM 1348 O O . ARG A 1 165 ? 37.724 12.643 -56.384 1.00 97.50 165 ARG A O 1
ATOM 1355 N N . TYR A 1 166 ? 38.598 13.495 -54.493 1.00 97.31 166 TYR A N 1
ATOM 1356 C CA . TYR A 1 166 ? 39.515 14.392 -55.197 1.00 97.31 166 TYR A CA 1
ATOM 1357 C C . TYR A 1 166 ? 40.632 13.617 -55.898 1.00 97.31 166 TYR A C 1
ATOM 1359 O O . TYR A 1 166 ? 40.884 13.877 -57.073 1.00 97.31 166 TYR A O 1
ATOM 1367 N N . GLY A 1 167 ? 41.214 12.609 -55.239 1.00 97.31 167 GLY A N 1
ATOM 1368 C CA . GLY A 1 167 ? 42.215 11.727 -55.848 1.00 97.31 167 GLY A CA 1
ATOM 1369 C C . GLY A 1 167 ? 41.690 11.010 -57.097 1.00 97.31 167 GLY A C 1
ATOM 1370 O O . GLY A 1 167 ? 42.342 11.017 -58.139 1.00 97.31 167 GLY A O 1
ATOM 1371 N N . LYS A 1 168 ? 40.461 10.475 -57.049 1.00 97.75 168 LYS A N 1
ATOM 1372 C CA . LYS A 1 168 ? 39.796 9.878 -58.220 1.00 97.75 168 LYS A CA 1
ATOM 1373 C C . LYS A 1 168 ? 39.637 10.885 -59.361 1.00 97.75 168 LYS A C 1
ATOM 1375 O O . LYS A 1 168 ? 39.862 10.530 -60.515 1.00 97.75 168 LYS A O 1
ATOM 1380 N N . LYS A 1 169 ? 39.236 12.126 -59.061 1.00 97.44 169 LYS A N 1
ATOM 1381 C CA . LYS A 1 169 ? 39.053 13.174 -60.078 1.00 97.44 169 LYS A CA 1
ATOM 1382 C C . LYS A 1 169 ? 40.375 13.540 -60.762 1.00 97.44 169 LYS A C 1
ATOM 1384 O O . LYS A 1 169 ? 40.394 13.668 -61.982 1.00 97.44 169 LYS A O 1
ATOM 1389 N N . ASP A 1 170 ? 41.461 13.658 -59.998 1.00 97.50 170 ASP A N 1
ATOM 1390 C CA . ASP A 1 170 ? 42.810 13.891 -60.535 1.00 97.50 170 ASP A CA 1
ATOM 1391 C C . ASP A 1 170 ? 43.277 12.730 -61.425 1.00 97.50 170 ASP A C 1
ATOM 1393 O O . ASP A 1 170 ? 43.746 12.945 -62.543 1.00 97.50 170 ASP A O 1
ATOM 1397 N N . LEU A 1 171 ? 43.069 11.488 -60.979 1.00 97.81 171 LEU A N 1
ATOM 1398 C CA . LEU A 1 171 ? 43.452 10.312 -61.756 1.00 97.81 171 LEU A CA 1
ATOM 1399 C C . LEU A 1 171 ? 42.686 10.220 -63.083 1.00 97.81 171 LEU A C 1
ATOM 1401 O O . LEU A 1 171 ? 43.287 9.924 -64.112 1.00 97.81 171 LEU A O 1
ATOM 1405 N N . LEU A 1 172 ? 41.385 10.528 -63.084 1.00 97.62 172 LEU A N 1
ATOM 1406 C CA . LEU A 1 172 ? 40.589 10.605 -64.314 1.00 97.62 172 LEU A CA 1
ATOM 1407 C C . LEU A 1 172 ? 41.117 11.685 -65.266 1.00 97.62 172 LEU A C 1
ATOM 1409 O O . LEU A 1 172 ? 41.221 11.445 -66.467 1.00 97.62 172 LEU A O 1
ATOM 1413 N N . PHE A 1 173 ? 41.496 12.852 -64.741 1.00 98.00 173 PHE A N 1
ATOM 1414 C CA . PHE A 1 173 ? 42.088 13.919 -65.547 1.00 98.00 173 PHE A CA 1
ATOM 1415 C C . PHE A 1 173 ? 43.433 13.499 -66.164 1.00 98.00 173 PHE A C 1
ATOM 1417 O O . PHE A 1 173 ? 43.703 13.780 -67.332 1.00 98.00 173 PHE A O 1
ATOM 1424 N N . LYS A 1 174 ? 44.272 12.779 -65.414 1.00 97.75 174 LYS A N 1
ATOM 1425 C CA . LYS A 1 174 ? 45.532 12.216 -65.924 1.00 97.75 174 LYS A CA 1
ATOM 1426 C C . LYS A 1 174 ? 45.302 11.120 -66.967 1.00 97.75 174 LYS A C 1
ATOM 1428 O O . LYS A 1 174 ? 45.972 11.126 -67.995 1.00 97.75 174 LYS A O 1
ATOM 1433 N N . ALA A 1 175 ? 44.336 10.228 -66.752 1.00 98.06 175 ALA A N 1
ATOM 1434 C CA . ALA A 1 175 ? 43.969 9.193 -67.721 1.00 98.06 175 ALA A CA 1
ATOM 1435 C C . ALA A 1 175 ? 43.475 9.797 -69.047 1.00 98.06 175 ALA A C 1
ATOM 1437 O O . ALA A 1 175 ? 43.854 9.328 -70.122 1.00 98.06 175 ALA A O 1
ATOM 1438 N N . GLN A 1 176 ? 42.699 10.884 -68.981 1.00 97.88 176 GLN A N 1
ATOM 1439 C CA . GLN A 1 176 ? 42.270 11.622 -70.169 1.00 97.88 176 GLN A CA 1
ATOM 1440 C C . GLN A 1 176 ? 43.465 12.210 -70.935 1.00 97.88 176 GLN A C 1
ATOM 1442 O O . GLN A 1 176 ? 43.566 12.023 -72.145 1.00 97.88 176 GLN A O 1
ATOM 1447 N N . GLN A 1 177 ? 44.408 12.854 -70.238 1.00 98.06 177 GLN A N 1
ATOM 1448 C CA . GLN A 1 177 ? 45.625 13.386 -70.866 1.00 98.06 177 GLN A CA 1
ATOM 1449 C C . GLN A 1 177 ? 46.469 12.290 -71.528 1.00 98.06 177 GLN A C 1
ATOM 1451 O O . GLN A 1 177 ? 46.964 12.490 -72.636 1.00 98.06 177 GLN A O 1
ATOM 1456 N N . LEU A 1 178 ? 46.617 11.132 -70.876 1.00 98.06 178 LEU A N 1
ATOM 1457 C CA . LEU A 1 178 ? 47.317 9.981 -71.454 1.00 98.06 178 LEU A CA 1
ATOM 1458 C C . LEU A 1 178 ? 46.625 9.490 -72.728 1.00 98.06 178 LEU A C 1
ATOM 1460 O O . LEU A 1 178 ? 47.293 9.317 -73.741 1.00 98.06 178 LEU A O 1
ATOM 1464 N N . THR A 1 179 ? 45.296 9.377 -72.715 1.00 97.62 179 THR A N 1
ATOM 1465 C CA . THR A 1 179 ? 44.509 8.984 -73.898 1.00 97.62 179 THR A CA 1
ATOM 1466 C C . THR A 1 179 ? 44.719 9.960 -75.065 1.00 97.62 179 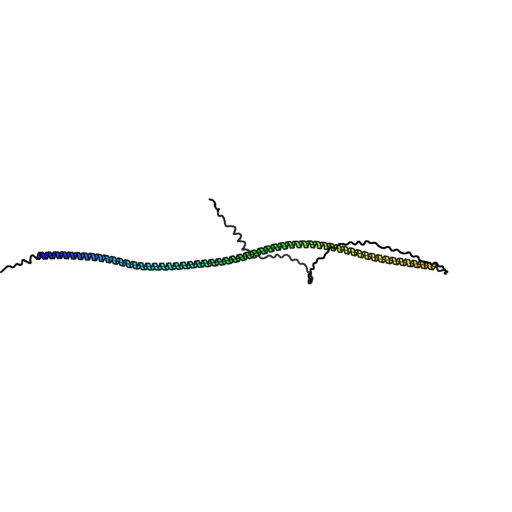THR A C 1
ATOM 1468 O O . THR A 1 179 ? 44.851 9.558 -76.223 1.00 97.62 179 THR A O 1
ATOM 1471 N N . ASP A 1 180 ? 44.785 11.264 -74.784 1.00 97.88 180 ASP A N 1
ATOM 1472 C CA . ASP A 1 180 ? 45.024 12.277 -75.814 1.00 97.88 180 ASP A CA 1
ATOM 1473 C C . ASP A 1 180 ? 46.458 12.223 -76.366 1.00 97.88 180 ASP A C 1
ATOM 1475 O O . ASP A 1 180 ? 46.663 12.424 -77.568 1.00 97.88 180 ASP A O 1
ATOM 1479 N N . LEU A 1 181 ? 47.449 11.911 -75.524 1.00 98.06 181 LEU A N 1
ATOM 1480 C CA . LEU A 1 181 ? 48.828 11.665 -75.956 1.00 98.06 181 LEU A CA 1
ATOM 1481 C C . LEU A 1 181 ? 48.948 10.388 -76.794 1.00 98.06 181 LEU A C 1
ATOM 1483 O O . LEU A 1 181 ? 49.602 10.417 -77.834 1.00 98.06 181 LEU A O 1
ATOM 1487 N N . GLU A 1 182 ? 48.286 9.300 -76.405 1.00 97.69 182 GLU A N 1
ATOM 1488 C CA . GLU A 1 182 ? 48.233 8.049 -77.173 1.00 97.69 182 GLU A CA 1
ATOM 1489 C C . GLU A 1 182 ? 47.628 8.268 -78.564 1.00 97.69 182 GLU A C 1
ATOM 1491 O O . GLU A 1 182 ? 48.176 7.799 -79.569 1.00 97.69 182 GLU A O 1
ATOM 1496 N N . ARG A 1 183 ? 46.541 9.049 -78.655 1.00 97.69 183 ARG A N 1
ATOM 1497 C CA . ARG A 1 183 ? 45.942 9.429 -79.942 1.00 97.69 183 ARG A CA 1
ATOM 1498 C C . ARG A 1 183 ? 46.932 10.220 -80.801 1.00 97.69 183 ARG A C 1
ATOM 1500 O O . ARG A 1 183 ? 47.103 9.893 -81.974 1.00 97.69 183 ARG A O 1
ATOM 1507 N N . LYS A 1 184 ? 47.612 11.222 -80.230 1.00 97.69 184 LYS A N 1
ATOM 1508 C CA . LYS A 1 184 ? 48.634 12.016 -80.943 1.00 97.69 184 LYS A CA 1
ATOM 1509 C C . LYS A 1 184 ? 49.802 11.155 -81.425 1.00 97.69 184 LYS A C 1
ATOM 1511 O O . LYS A 1 184 ? 50.232 11.309 -82.563 1.00 97.69 184 LYS A O 1
ATOM 1516 N N . LEU A 1 185 ? 50.284 10.234 -80.591 1.00 97.50 185 LEU A N 1
ATOM 1517 C CA . LEU A 1 185 ? 51.364 9.311 -80.942 1.00 97.50 185 LEU A CA 1
ATOM 1518 C C . LEU A 1 185 ? 50.944 8.392 -82.093 1.00 97.50 185 LEU A C 1
ATOM 1520 O O . LEU A 1 185 ? 51.713 8.189 -83.029 1.00 97.50 185 LEU A O 1
ATOM 1524 N N . THR A 1 186 ? 49.708 7.896 -82.069 1.00 97.38 186 THR A N 1
ATOM 1525 C CA . THR A 1 186 ? 49.157 7.058 -83.143 1.00 97.38 186 THR A CA 1
ATOM 1526 C C . THR A 1 186 ? 49.083 7.812 -84.473 1.00 97.38 186 THR A C 1
ATOM 1528 O O . THR A 1 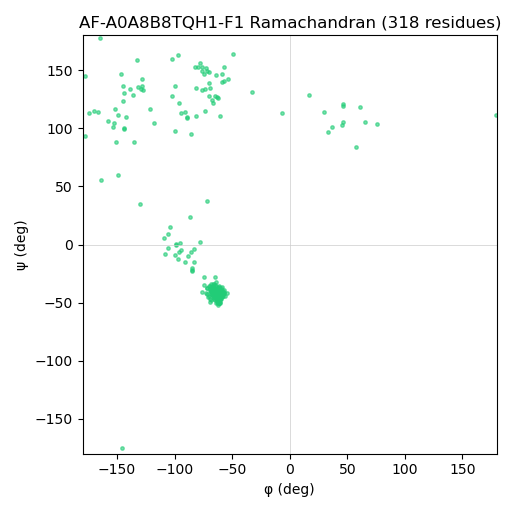186 ? 49.482 7.267 -85.501 1.00 97.38 186 THR A O 1
ATOM 1531 N N . VAL A 1 187 ? 48.645 9.078 -84.460 1.00 97.44 187 VAL A N 1
ATOM 1532 C CA . VAL A 1 187 ? 48.635 9.940 -85.658 1.00 97.44 187 VAL A CA 1
ATOM 1533 C C . VAL A 1 187 ? 50.054 10.170 -86.179 1.00 97.44 187 VAL A C 1
ATOM 1535 O O . VAL A 1 187 ? 50.314 9.903 -87.348 1.00 97.44 187 VAL A O 1
ATOM 1538 N N . ALA A 1 188 ? 50.990 10.569 -85.313 1.00 97.06 188 ALA A N 1
ATOM 1539 C CA . ALA A 1 188 ? 52.382 10.799 -85.702 1.00 97.06 188 ALA A CA 1
ATOM 1540 C C . ALA A 1 188 ? 53.047 9.533 -86.269 1.00 97.06 188 ALA A C 1
ATOM 1542 O O . ALA A 1 188 ? 53.812 9.600 -87.229 1.00 97.06 188 ALA A O 1
ATOM 1543 N N . LYS A 1 189 ? 52.728 8.359 -85.707 1.00 97.06 189 LYS A N 1
ATOM 1544 C CA . LYS A 1 189 ? 53.186 7.067 -86.229 1.00 97.06 189 LYS A CA 1
ATOM 1545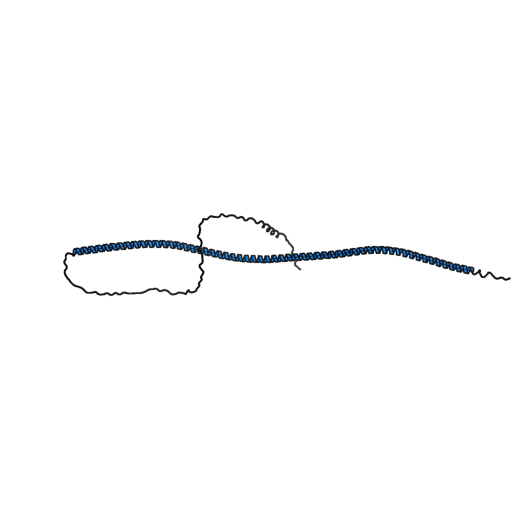 C C . LYS A 1 189 ? 52.654 6.818 -87.642 1.00 97.06 189 LYS A C 1
ATOM 1547 O O . LYS A 1 189 ? 53.431 6.436 -88.511 1.00 97.06 189 LYS A O 1
ATOM 1552 N N . HIS A 1 190 ? 51.363 7.051 -87.873 1.00 96.69 190 HIS A N 1
ATOM 1553 C CA . HIS A 1 190 ? 50.755 6.875 -89.191 1.00 96.69 190 HIS A CA 1
ATOM 1554 C C . HIS A 1 190 ? 51.317 7.862 -90.231 1.00 96.69 190 HIS A C 1
ATOM 1556 O O . HIS A 1 190 ? 51.604 7.476 -91.362 1.00 96.69 190 HIS A O 1
ATOM 1562 N N . GLU A 1 191 ? 51.540 9.121 -89.848 1.00 95.94 191 GLU A N 1
ATOM 1563 C CA . GLU A 1 191 ? 52.176 10.128 -90.708 1.00 95.94 191 GLU A CA 1
ATOM 1564 C C . GLU A 1 191 ? 53.620 9.757 -91.065 1.00 95.94 191 GLU A C 1
ATOM 1566 O O . GLU A 1 191 ? 54.025 9.894 -92.221 1.00 95.94 191 GLU A O 1
ATOM 1571 N N . LEU A 1 192 ? 54.390 9.243 -90.101 1.00 95.31 192 LEU A N 1
ATOM 1572 C CA . LEU A 1 192 ? 55.751 8.762 -90.333 1.00 95.31 192 LEU A CA 1
ATOM 1573 C C . LEU A 1 192 ? 55.775 7.564 -91.290 1.00 95.31 192 LEU A C 1
ATOM 1575 O O . LEU A 1 192 ? 56.611 7.524 -92.190 1.00 95.31 192 LEU A O 1
ATOM 1579 N N . GLU A 1 193 ? 54.861 6.608 -91.113 1.00 95.25 193 GLU A N 1
ATOM 1580 C CA . GLU A 1 193 ? 54.714 5.443 -91.993 1.00 95.25 193 GLU A CA 1
ATOM 1581 C C . GLU A 1 193 ? 54.367 5.868 -93.425 1.00 95.25 193 GLU A C 1
ATOM 1583 O O . GLU A 1 193 ? 55.010 5.429 -94.378 1.00 95.25 193 GLU A O 1
ATOM 1588 N N . LYS A 1 194 ? 53.436 6.815 -93.583 1.00 94.62 194 LYS A N 1
ATOM 1589 C CA . LYS A 1 194 ? 53.111 7.405 -94.886 1.00 94.62 194 LYS A CA 1
ATOM 1590 C C . LYS A 1 194 ? 54.319 8.106 -95.519 1.00 94.62 194 LYS A C 1
ATOM 1592 O O . LYS A 1 194 ? 54.631 7.857 -96.679 1.00 94.62 194 LYS A O 1
ATOM 1597 N N . ALA A 1 195 ? 55.044 8.925 -94.755 1.00 93.81 195 ALA A N 1
ATOM 1598 C CA . ALA A 1 195 ? 56.246 9.605 -95.239 1.00 93.81 195 ALA A CA 1
ATOM 1599 C C . ALA A 1 195 ? 57.388 8.630 -95.590 1.00 93.81 195 ALA A C 1
ATOM 1601 O O . ALA A 1 195 ? 58.237 8.945 -96.430 1.00 93.81 195 ALA A O 1
ATOM 1602 N N . ALA A 1 196 ? 57.447 7.461 -94.946 1.00 92.81 196 ALA A N 1
ATOM 1603 C CA . ALA A 1 196 ? 58.380 6.396 -95.298 1.00 92.81 196 ALA A CA 1
ATOM 1604 C C . ALA A 1 196 ? 57.997 5.732 -96.632 1.00 92.81 196 ALA A C 1
ATOM 1606 O O . ALA A 1 196 ? 58.866 5.597 -97.492 1.00 92.81 196 ALA A O 1
ATOM 1607 N N . LEU A 1 197 ? 56.713 5.413 -96.843 1.00 90.69 197 LEU A N 1
ATOM 1608 C CA . LEU A 1 197 ? 56.200 4.881 -98.116 1.00 90.69 197 LEU A CA 1
ATOM 1609 C C . LEU A 1 197 ? 56.396 5.864 -99.280 1.00 90.69 197 LEU A C 1
ATOM 1611 O O . LEU A 1 197 ? 56.771 5.453 -100.380 1.00 90.69 197 LEU A O 1
ATOM 1615 N N . ASP A 1 198 ? 56.200 7.163 -99.042 1.00 90.69 198 ASP A N 1
ATOM 1616 C CA . ASP A 1 198 ? 56.461 8.207 -100.038 1.00 90.69 198 ASP A CA 1
ATOM 1617 C C . ASP A 1 198 ? 57.950 8.242 -100.425 1.00 90.69 198 ASP A C 1
ATOM 1619 O O . ASP A 1 198 ? 58.285 8.294 -101.611 1.00 90.69 198 ASP A O 1
ATOM 1623 N N . ARG A 1 199 ? 58.867 8.146 -99.447 1.00 91.25 199 ARG A N 1
ATOM 1624 C CA . ARG A 1 199 ? 60.315 8.062 -99.718 1.00 91.25 199 ARG A CA 1
ATOM 1625 C C . ARG A 1 199 ? 60.704 6.781 -100.449 1.00 91.25 199 ARG A C 1
ATOM 1627 O O . ARG A 1 199 ? 61.534 6.834 -101.353 1.00 91.25 199 ARG A O 1
ATOM 1634 N N . GLU A 1 200 ? 60.128 5.643 -100.079 1.00 90.44 200 GLU A N 1
ATOM 1635 C CA . GLU A 1 200 ? 60.370 4.368 -100.759 1.00 90.44 200 GLU A CA 1
ATOM 1636 C C . GLU A 1 200 ? 59.890 4.421 -102.216 1.00 90.44 200 GLU A C 1
ATOM 1638 O O . GLU A 1 200 ? 60.615 4.018 -103.128 1.00 90.44 200 GLU A O 1
ATOM 1643 N N . SER A 1 201 ? 58.720 5.021 -102.451 1.00 91.75 201 SER A N 1
ATOM 1644 C CA . SER A 1 201 ? 58.177 5.262 -103.791 1.00 91.75 201 SER A CA 1
ATOM 1645 C C . SER A 1 201 ? 59.080 6.187 -104.616 1.00 91.75 201 SER A C 1
ATOM 1647 O O . SER A 1 201 ? 59.375 5.882 -105.772 1.00 91.75 201 SER A O 1
ATOM 1649 N N . GLN A 1 202 ? 59.589 7.275 -104.022 1.00 90.19 202 GLN A N 1
ATOM 1650 C CA . GLN A 1 202 ? 60.565 8.165 -104.665 1.00 90.19 202 GLN A CA 1
ATOM 1651 C C . GLN A 1 202 ? 61.868 7.437 -105.020 1.00 90.19 202 GLN A C 1
ATOM 1653 O O . GLN A 1 202 ? 62.368 7.570 -106.138 1.00 90.19 202 GLN A O 1
ATOM 1658 N N . LEU A 1 203 ? 62.411 6.639 -104.097 1.00 92.44 203 LEU A N 1
ATOM 1659 C CA . LEU A 1 203 ? 63.634 5.870 -104.325 1.00 92.44 203 LEU A CA 1
ATOM 1660 C C . LEU A 1 203 ? 63.444 4.837 -105.443 1.00 92.44 203 LEU A C 1
ATOM 1662 O O . LEU A 1 203 ? 64.328 4.669 -106.285 1.00 92.44 203 LEU A O 1
ATOM 1666 N N . LYS A 1 204 ? 62.283 4.176 -105.483 1.00 91.31 204 LYS A N 1
ATOM 1667 C CA . LYS A 1 204 ? 61.923 3.225 -106.538 1.00 91.31 204 LYS A CA 1
ATOM 1668 C C . LYS A 1 204 ? 61.832 3.905 -107.905 1.00 91.31 204 LYS A C 1
ATOM 1670 O O . LYS A 1 204 ? 62.490 3.445 -108.835 1.00 91.31 204 LYS A O 1
ATOM 1675 N N . ALA A 1 205 ? 61.116 5.025 -108.007 1.00 88.38 205 ALA A N 1
ATOM 1676 C CA . ALA A 1 205 ? 61.022 5.806 -109.243 1.00 88.38 205 ALA A CA 1
ATOM 1677 C C . ALA A 1 205 ? 62.404 6.280 -109.733 1.00 88.38 205 ALA A C 1
ATOM 1679 O O . ALA A 1 205 ? 62.712 6.225 -110.926 1.00 88.38 205 ALA A O 1
ATOM 1680 N N . MET A 1 206 ? 63.282 6.688 -108.810 1.00 89.62 206 MET A N 1
ATOM 1681 C CA . MET A 1 206 ? 64.654 7.076 -109.138 1.00 89.62 206 MET A CA 1
ATOM 1682 C C . MET A 1 206 ? 65.484 5.883 -109.633 1.00 89.62 206 MET A C 1
ATOM 1684 O O . MET A 1 206 ? 66.193 6.006 -110.629 1.00 89.62 206 MET A O 1
ATOM 1688 N N . LYS A 1 207 ? 65.369 4.711 -108.992 1.00 91.44 207 LYS A N 1
ATOM 1689 C CA . LYS A 1 207 ? 66.046 3.478 -109.426 1.00 91.44 207 LYS A CA 1
ATOM 1690 C C . LYS A 1 207 ? 65.597 3.046 -110.826 1.00 91.44 207 LYS A C 1
ATOM 1692 O O . LYS A 1 207 ? 66.444 2.695 -111.644 1.00 91.44 207 LYS A O 1
ATOM 1697 N N . GLU A 1 208 ? 64.298 3.114 -111.112 1.00 91.12 208 GLU A N 1
ATOM 1698 C CA . GLU A 1 208 ? 63.731 2.833 -112.439 1.00 91.12 208 GLU A CA 1
ATOM 1699 C C . GLU A 1 208 ? 64.228 3.840 -113.490 1.00 91.12 208 GLU A C 1
ATOM 1701 O O . GLU A 1 208 ? 64.635 3.439 -114.578 1.00 91.12 208 GLU A O 1
ATOM 1706 N N . THR A 1 209 ? 64.303 5.132 -113.149 1.00 89.25 209 THR A N 1
ATOM 1707 C CA . THR A 1 209 ? 64.865 6.175 -114.030 1.00 89.25 209 THR A CA 1
ATOM 1708 C C . THR A 1 209 ? 66.338 5.911 -114.343 1.00 89.25 209 THR A C 1
ATOM 1710 O O . THR A 1 209 ? 66.745 5.945 -115.501 1.00 89.25 209 THR A O 1
ATOM 1713 N N . VAL A 1 210 ? 67.145 5.590 -113.327 1.00 91.25 210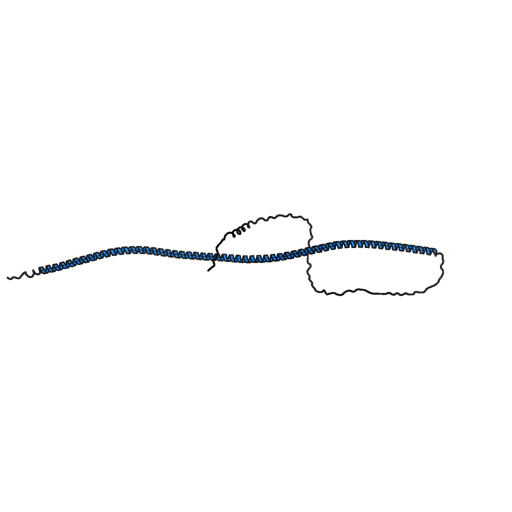 VAL A N 1
ATOM 1714 C CA . VAL A 1 210 ? 68.561 5.234 -113.507 1.00 91.25 210 VAL A CA 1
ATOM 1715 C C . VAL A 1 210 ? 68.700 3.992 -114.390 1.00 91.25 210 VAL A C 1
ATOM 1717 O O . VAL A 1 210 ? 69.539 3.977 -115.288 1.00 91.25 210 VAL A O 1
ATOM 1720 N N . GLN A 1 211 ? 67.860 2.974 -114.188 1.00 87.75 211 GLN A N 1
ATOM 1721 C CA . GLN A 1 211 ? 67.847 1.767 -115.015 1.00 87.75 211 GLN A CA 1
ATOM 1722 C C . GLN A 1 211 ? 67.470 2.065 -116.474 1.00 87.75 211 GLN A C 1
ATOM 1724 O O . GLN A 1 211 ? 68.116 1.533 -117.379 1.00 87.75 211 GLN A O 1
ATOM 1729 N N . LEU A 1 212 ? 66.470 2.918 -116.716 1.00 87.25 212 LEU A N 1
ATOM 1730 C CA . LEU A 1 212 ? 66.091 3.370 -118.058 1.00 87.25 212 LEU A CA 1
ATOM 1731 C C . LEU A 1 212 ? 67.240 4.126 -118.737 1.00 87.25 212 LEU A C 1
ATOM 1733 O O . LEU A 1 212 ? 67.574 3.816 -119.879 1.00 87.25 212 LEU A O 1
ATOM 1737 N N . CYS A 1 213 ? 67.898 5.049 -118.028 1.00 85.56 213 CYS A N 1
ATOM 1738 C CA . CYS A 1 213 ? 69.060 5.782 -118.536 1.00 85.56 213 CYS A CA 1
ATOM 1739 C C . CYS A 1 213 ? 70.235 4.850 -118.868 1.00 85.56 213 CYS A C 1
ATOM 1741 O O . CYS A 1 213 ? 70.799 4.941 -119.955 1.00 85.56 213 CYS A O 1
ATOM 1743 N N . LEU A 1 214 ? 70.587 3.923 -117.969 1.00 83.38 214 LEU A N 1
ATOM 1744 C CA . LEU A 1 214 ? 71.627 2.916 -118.214 1.00 83.38 214 LEU A CA 1
ATOM 1745 C C . LEU A 1 214 ? 71.275 2.056 -119.433 1.00 83.38 214 LEU A C 1
ATOM 1747 O O . LEU A 1 214 ? 72.111 1.858 -120.311 1.00 83.38 214 LEU A O 1
ATOM 1751 N N . SER A 1 215 ? 70.027 1.595 -119.530 1.00 83.56 215 SER A N 1
ATOM 1752 C CA . SER A 1 215 ? 69.566 0.806 -120.676 1.00 83.56 215 SER A CA 1
ATOM 1753 C C . SER A 1 215 ? 69.712 1.600 -121.979 1.00 83.56 215 SER A C 1
ATOM 1755 O O . SER A 1 215 ? 70.316 1.098 -122.919 1.00 83.56 215 SER A O 1
ATOM 1757 N N . ALA A 1 216 ? 69.281 2.863 -122.024 1.00 79.88 216 ALA A N 1
ATOM 1758 C CA . ALA A 1 216 ? 69.418 3.715 -123.207 1.00 79.88 216 ALA A CA 1
ATOM 1759 C C . ALA A 1 216 ? 70.884 3.969 -123.624 1.00 79.88 216 ALA A C 1
ATOM 1761 O O . ALA A 1 216 ? 71.177 4.017 -124.817 1.00 79.88 216 ALA A O 1
ATOM 1762 N N . VAL A 1 217 ? 71.812 4.092 -122.666 1.00 73.56 217 VAL A N 1
ATOM 1763 C CA . VAL A 1 217 ? 73.246 4.318 -122.937 1.00 73.56 217 VAL A CA 1
ATOM 1764 C C . VAL A 1 217 ? 73.949 3.054 -123.452 1.00 73.56 217 VAL A C 1
ATOM 1766 O O . VAL A 1 217 ? 74.828 3.149 -124.305 1.00 73.56 217 VAL A O 1
ATOM 1769 N N . PHE A 1 218 ? 73.558 1.866 -122.981 1.00 64.38 218 PHE A N 1
ATOM 1770 C CA . PHE A 1 218 ? 74.232 0.604 -123.320 1.00 64.38 218 PHE A CA 1
ATOM 1771 C C . PHE A 1 218 ? 73.602 -0.187 -124.490 1.00 64.38 218 PHE A C 1
ATOM 1773 O O . PHE A 1 218 ? 74.117 -1.243 -124.848 1.00 64.38 218 PHE A O 1
ATOM 1780 N N . HIS A 1 219 ? 72.535 0.298 -125.139 1.00 54.66 219 HIS A N 1
ATOM 1781 C CA . HIS A 1 219 ? 71.796 -0.443 -126.187 1.00 54.66 219 HIS A CA 1
ATOM 1782 C C . HIS A 1 219 ? 72.334 -0.322 -127.634 1.00 54.66 219 HIS A C 1
ATOM 1784 O O . HIS A 1 219 ? 71.599 -0.581 -128.580 1.00 54.66 219 HIS A O 1
ATOM 1790 N N . ASN A 1 220 ? 73.617 0.003 -127.839 1.00 48.25 220 ASN A N 1
ATOM 1791 C CA . ASN A 1 220 ? 74.259 -0.033 -129.169 1.00 48.25 220 ASN A CA 1
ATOM 1792 C C . ASN A 1 220 ? 75.596 -0.808 -129.193 1.00 48.25 220 ASN A C 1
ATOM 1794 O O . ASN A 1 220 ? 76.511 -0.445 -129.930 1.00 48.25 220 ASN A O 1
ATOM 1798 N N . GLN A 1 221 ? 75.732 -1.889 -128.414 1.00 44.31 221 GLN A N 1
ATOM 1799 C CA . GLN A 1 221 ? 76.823 -2.858 -128.602 1.00 44.31 221 GLN A CA 1
ATOM 1800 C C . GLN A 1 221 ? 76.307 -4.307 -128.689 1.00 44.31 221 GLN A C 1
ATOM 1802 O O . GLN A 1 221 ? 75.491 -4.709 -127.859 1.00 44.31 221 GLN A O 1
ATOM 1807 N N . PRO A 1 222 ? 76.783 -5.109 -129.666 1.00 41.28 222 PRO A N 1
ATOM 1808 C CA . PRO A 1 222 ? 76.518 -6.546 -129.724 1.00 41.28 222 PRO A CA 1
ATOM 1809 C C . PRO A 1 222 ? 77.330 -7.287 -128.641 1.00 41.28 222 PRO A C 1
ATOM 1811 O O . PRO A 1 222 ? 78.410 -6.816 -128.282 1.00 41.28 222 PRO A O 1
ATOM 1814 N N . PRO A 1 223 ? 76.875 -8.444 -128.121 1.00 55.03 223 PRO A N 1
ATOM 1815 C CA . PRO A 1 223 ? 77.618 -9.190 -127.103 1.00 55.03 223 PRO A CA 1
ATOM 1816 C C . PRO A 1 223 ? 78.737 -10.053 -127.718 1.00 55.03 223 PRO A C 1
ATOM 1818 O O . PRO A 1 223 ? 78.473 -10.785 -128.675 1.00 55.03 223 PRO A O 1
ATOM 1821 N N . PRO A 1 224 ? 79.962 -10.043 -127.144 1.00 44.81 224 PRO A N 1
ATOM 1822 C CA . PRO A 1 224 ? 80.776 -11.264 -127.156 1.00 44.81 224 PRO A CA 1
ATOM 1823 C C . PRO A 1 224 ? 81.557 -11.597 -125.855 1.00 44.81 224 PRO A C 1
ATOM 1825 O O . PRO A 1 224 ? 82.281 -10.780 -125.298 1.00 44.81 224 PRO A O 1
ATOM 1828 N N . HIS A 1 225 ? 81.438 -12.881 -125.487 1.00 38.22 225 HIS A N 1
ATOM 1829 C CA . HIS A 1 225 ? 82.443 -13.869 -125.034 1.00 38.22 225 HIS A CA 1
ATOM 1830 C C . HIS A 1 225 ? 83.244 -13.744 -123.707 1.00 38.22 225 HIS A C 1
ATOM 1832 O O . HIS A 1 225 ? 84.257 -13.068 -123.613 1.00 38.22 225 HIS A O 1
ATOM 1838 N N . LEU A 1 226 ? 82.817 -14.596 -122.755 1.00 43.53 226 LEU A N 1
ATOM 1839 C CA . LEU A 1 226 ? 83.569 -15.537 -121.889 1.00 43.53 226 LEU A CA 1
ATOM 1840 C C . LEU A 1 226 ? 84.860 -15.089 -121.168 1.00 43.53 226 LEU A C 1
ATOM 1842 O O . LEU A 1 226 ? 85.885 -14.862 -121.796 1.00 43.53 226 LEU A O 1
ATOM 1846 N N . ASN A 1 227 ? 84.843 -15.174 -119.827 1.00 33.84 227 ASN A N 1
ATOM 1847 C CA . ASN A 1 227 ? 85.657 -16.087 -118.986 1.00 33.84 227 ASN A CA 1
ATOM 1848 C C . ASN A 1 227 ? 85.329 -15.811 -117.500 1.00 33.84 227 ASN A C 1
ATOM 1850 O O . ASN A 1 227 ? 85.429 -14.687 -117.025 1.00 33.84 227 ASN A O 1
ATOM 1854 N N . LEU A 1 228 ? 84.682 -16.739 -116.792 1.00 43.91 228 LEU A N 1
ATOM 1855 C CA . LEU A 1 228 ? 85.310 -17.762 -115.945 1.00 43.91 228 LEU A CA 1
ATOM 1856 C C . LEU A 1 228 ? 86.224 -17.193 -114.839 1.00 43.91 228 LEU A C 1
ATOM 1858 O O . LEU A 1 228 ? 87.438 -17.203 -114.973 1.00 43.91 228 LEU A O 1
ATOM 1862 N N . PHE A 1 229 ? 85.627 -16.816 -113.703 1.00 34.38 229 PHE A N 1
ATOM 1863 C CA . PHE A 1 229 ? 86.231 -17.008 -112.380 1.00 34.38 229 PHE A CA 1
ATOM 1864 C C . PHE A 1 229 ? 85.143 -17.386 -111.365 1.00 34.38 229 PHE A C 1
ATOM 1866 O O . PHE A 1 229 ? 84.285 -16.592 -110.989 1.00 34.38 229 PHE A O 1
ATOM 1873 N N . LYS A 1 230 ? 85.191 -18.643 -110.932 1.00 41.00 230 LYS A N 1
ATOM 1874 C CA . LYS A 1 230 ? 84.641 -19.174 -109.678 1.00 41.00 230 LYS A CA 1
ATOM 1875 C C . LYS A 1 230 ? 85.664 -20.238 -109.267 1.00 41.00 230 LYS A C 1
ATOM 1877 O O . LYS A 1 230 ? 86.048 -21.004 -110.151 1.00 41.00 230 LYS A O 1
ATOM 1882 N N . PRO A 1 231 ? 86.181 -20.272 -108.025 1.00 44.19 231 PRO A N 1
ATOM 1883 C CA . PRO A 1 231 ? 85.376 -20.504 -106.815 1.00 44.19 231 PRO A CA 1
ATOM 1884 C C . PRO A 1 231 ? 85.935 -19.702 -105.601 1.00 44.19 231 PRO A C 1
ATOM 1886 O O . PRO A 1 231 ? 86.849 -18.912 -105.778 1.00 44.19 231 PRO A O 1
ATOM 1889 N N . ASN A 1 232 ? 85.502 -19.755 -104.341 1.00 34.84 232 ASN A N 1
ATOM 1890 C CA . ASN A 1 232 ? 84.515 -20.507 -103.566 1.00 34.84 232 ASN A CA 1
ATOM 1891 C C . ASN A 1 232 ? 84.311 -19.747 -102.217 1.00 34.84 232 ASN A C 1
ATOM 1893 O O . ASN A 1 232 ? 84.989 -18.745 -101.984 1.00 34.84 232 ASN A O 1
ATOM 1897 N N . PRO A 1 233 ? 83.410 -20.199 -101.325 1.00 53.31 233 PRO A N 1
ATOM 1898 C CA . PRO A 1 233 ? 83.072 -19.560 -100.066 1.00 53.31 233 PRO A CA 1
ATOM 1899 C C . PRO A 1 233 ? 84.086 -19.908 -98.976 1.00 53.31 233 PRO A C 1
ATOM 1901 O O . PRO A 1 233 ? 84.627 -21.012 -98.960 1.00 53.31 233 PRO A O 1
ATOM 1904 N N . THR A 1 234 ? 84.239 -19.012 -98.003 1.00 33.03 234 THR A N 1
ATOM 1905 C CA . THR A 1 234 ? 84.792 -19.376 -96.698 1.00 33.03 234 THR A CA 1
ATOM 1906 C C . THR A 1 234 ? 83.983 -18.728 -95.590 1.00 33.03 234 THR A C 1
ATOM 1908 O O . THR A 1 234 ? 83.697 -17.534 -95.588 1.00 33.03 234 THR A O 1
ATOM 1911 N N . LEU A 1 235 ? 83.608 -19.613 -94.680 1.00 40.62 235 LEU A N 1
ATOM 1912 C CA . LEU A 1 235 ? 82.940 -19.440 -93.410 1.00 40.62 235 LEU A CA 1
ATOM 1913 C C . LEU A 1 235 ? 83.705 -18.508 -92.459 1.00 40.62 235 LEU A C 1
ATOM 1915 O O . LEU A 1 235 ? 84.903 -18.672 -92.253 1.00 40.62 235 LEU A O 1
ATOM 1919 N N . THR A 1 236 ? 82.959 -17.673 -91.746 1.00 32.00 236 THR A N 1
ATOM 1920 C CA . THR A 1 236 ? 83.225 -17.286 -90.352 1.00 32.00 236 THR A CA 1
ATOM 1921 C C . THR A 1 236 ? 81.869 -17.358 -89.651 1.00 32.00 236 THR A C 1
ATOM 1923 O O . THR A 1 236 ? 80.996 -16.524 -89.848 1.00 32.00 236 THR A O 1
ATOM 1926 N N . SER A 1 237 ? 81.503 -18.523 -89.113 1.00 30.69 237 SER A N 1
ATOM 1927 C CA . SER A 1 237 ? 81.755 -18.905 -87.717 1.00 30.69 237 SER A CA 1
ATOM 1928 C C . SER A 1 237 ? 81.427 -17.779 -86.735 1.00 30.69 237 SER A C 1
ATOM 1930 O O . SER A 1 237 ? 82.213 -16.854 -86.545 1.00 30.69 237 SER A O 1
ATOM 1932 N N . LEU A 1 238 ? 80.272 -17.931 -86.084 1.00 45.19 238 LEU A N 1
ATOM 1933 C CA . LEU A 1 238 ? 79.877 -17.275 -84.836 1.00 45.19 238 LEU A CA 1
ATOM 1934 C C . LEU A 1 238 ? 80.979 -17.399 -83.758 1.00 45.19 238 LEU A C 1
ATOM 1936 O O . LEU A 1 238 ? 81.813 -18.308 -83.814 1.00 45.19 238 LEU A O 1
ATOM 1940 N N . PRO A 1 239 ? 80.895 -16.583 -82.695 1.00 45.44 239 PRO A N 1
ATOM 1941 C CA . PRO A 1 239 ? 80.387 -17.225 -81.490 1.00 45.44 239 PRO A CA 1
ATOM 1942 C C . PRO A 1 239 ? 79.217 -16.459 -80.854 1.00 45.44 239 PRO A C 1
ATOM 1944 O O . PRO A 1 239 ? 79.223 -15.228 -80.795 1.00 45.44 239 PRO A O 1
ATOM 1947 N N . PRO A 1 240 ? 78.225 -17.185 -80.315 1.00 51.97 240 PRO A N 1
ATOM 1948 C CA . PRO A 1 240 ? 77.349 -16.651 -79.289 1.00 51.97 240 PRO A CA 1
ATOM 1949 C C . PRO A 1 240 ? 78.166 -16.501 -78.003 1.00 51.97 240 PRO A C 1
ATOM 1951 O O . PRO A 1 240 ? 79.045 -17.328 -77.728 1.00 51.97 240 PRO A O 1
ATOM 1954 N N . ARG A 1 241 ? 77.852 -15.507 -77.165 1.00 33.50 241 ARG A N 1
ATOM 1955 C CA . ARG A 1 241 ? 78.167 -15.648 -75.745 1.00 33.50 241 ARG A CA 1
ATOM 1956 C C . ARG A 1 241 ? 76.990 -15.389 -74.817 1.00 33.50 241 ARG A C 1
ATOM 1958 O O . ARG A 1 241 ? 76.252 -14.432 -75.044 1.00 33.50 241 ARG A O 1
ATOM 1965 N N . PRO A 1 242 ? 76.829 -16.256 -73.800 1.00 42.94 242 PRO A N 1
ATOM 1966 C CA . PRO A 1 242 ? 75.694 -16.269 -72.897 1.00 42.94 242 PRO A CA 1
ATOM 1967 C C . PRO A 1 242 ? 76.041 -15.628 -71.540 1.00 42.94 242 PRO A C 1
ATOM 1969 O O . PRO A 1 242 ? 77.205 -15.582 -71.156 1.00 42.94 242 PRO A O 1
ATOM 1972 N N . VAL A 1 243 ? 74.971 -15.222 -70.846 1.00 39.69 243 VAL A N 1
ATOM 1973 C CA . VAL A 1 243 ? 74.681 -15.419 -69.408 1.00 39.69 243 VAL A CA 1
ATOM 1974 C C . VAL A 1 243 ? 75.654 -14.820 -68.375 1.00 39.69 243 VAL A C 1
ATOM 1976 O O . VAL A 1 243 ? 76.799 -15.229 -68.272 1.00 39.69 243 VAL A O 1
ATOM 1979 N N . ASP A 1 244 ? 75.145 -13.899 -67.546 1.00 31.00 244 ASP A N 1
ATOM 1980 C CA . ASP A 1 244 ? 74.910 -14.139 -66.105 1.00 31.00 244 ASP A CA 1
ATOM 1981 C C . ASP A 1 244 ? 74.180 -12.926 -65.481 1.00 31.00 244 ASP A C 1
ATOM 1983 O O . ASP A 1 244 ? 74.609 -11.783 -65.598 1.00 31.00 244 ASP A O 1
ATOM 1987 N N . THR A 1 245 ? 72.932 -13.092 -65.037 1.00 33.06 245 THR A N 1
ATOM 1988 C CA . THR A 1 245 ? 72.545 -13.485 -63.666 1.00 33.06 245 THR A CA 1
ATOM 1989 C C . THR A 1 245 ? 72.674 -12.339 -62.667 1.00 33.06 245 THR A C 1
ATOM 1991 O O . THR A 1 245 ? 73.766 -12.070 -62.185 1.00 33.06 245 THR A O 1
ATOM 1994 N N . ARG A 1 246 ? 71.528 -11.742 -62.290 1.00 32.03 246 ARG A N 1
ATOM 1995 C CA . ARG A 1 246 ? 71.121 -11.515 -60.885 1.00 32.03 246 ARG A CA 1
ATOM 1996 C C . ARG A 1 246 ? 69.594 -11.520 -60.788 1.00 32.03 246 ARG A C 1
ATOM 1998 O O . ARG A 1 246 ? 68.943 -10.485 -60.879 1.00 32.03 246 ARG A O 1
ATOM 2005 N N . ILE A 1 247 ? 69.041 -12.713 -60.593 1.00 37.88 247 ILE A N 1
ATOM 2006 C CA . ILE A 1 247 ? 67.798 -12.878 -59.840 1.00 37.88 247 ILE A CA 1
ATOM 2007 C C . ILE A 1 247 ? 68.193 -12.650 -58.380 1.00 37.88 247 ILE A C 1
ATOM 2009 O O . ILE A 1 247 ? 69.012 -13.393 -57.841 1.00 37.88 247 ILE A O 1
ATOM 2013 N N . ALA A 1 248 ? 67.670 -11.592 -57.770 1.00 30.34 248 ALA A N 1
ATOM 2014 C CA . ALA A 1 248 ? 67.640 -11.483 -56.322 1.00 30.34 248 ALA A CA 1
ATOM 2015 C C . ALA A 1 248 ? 66.378 -12.209 -55.854 1.00 30.34 248 ALA A C 1
ATOM 2017 O O . ALA A 1 248 ? 65.278 -11.659 -55.890 1.00 30.34 248 ALA A O 1
ATOM 2018 N N . ASP A 1 249 ? 66.570 -13.474 -55.493 1.00 31.42 249 ASP A N 1
ATOM 2019 C CA . ASP A 1 249 ? 65.692 -14.182 -54.579 1.00 31.42 249 ASP A CA 1
ATOM 2020 C C . ASP A 1 249 ? 65.892 -13.594 -53.174 1.00 31.42 249 ASP A C 1
ATOM 2022 O O . ASP A 1 249 ? 67.003 -13.234 -52.776 1.00 31.42 249 ASP A O 1
ATOM 2026 N N . GLY A 1 250 ? 64.787 -13.434 -52.462 1.00 29.84 250 GLY A N 1
ATOM 2027 C CA . GLY A 1 250 ? 64.685 -12.687 -51.219 1.00 29.84 250 GLY A CA 1
ATOM 2028 C C . GLY A 1 250 ? 63.398 -13.031 -50.483 1.00 29.84 250 GLY A C 1
ATOM 2029 O O . GLY A 1 250 ? 62.603 -12.150 -50.167 1.00 29.84 250 GLY A O 1
ATOM 2030 N N . ARG A 1 251 ? 63.189 -14.324 -50.219 1.00 38.78 251 ARG A N 1
ATOM 2031 C CA . ARG A 1 251 ? 62.412 -14.824 -49.073 1.00 38.78 251 ARG A CA 1
ATOM 2032 C C . ARG A 1 251 ? 63.298 -15.839 -48.342 1.00 38.78 251 ARG A C 1
ATOM 2034 O O . ARG A 1 251 ? 63.928 -16.652 -49.013 1.00 38.78 251 ARG A O 1
ATOM 2041 N N . PRO A 1 252 ? 63.416 -15.778 -47.008 1.00 37.09 252 PRO A N 1
ATOM 2042 C CA . PRO A 1 252 ? 62.392 -16.290 -46.085 1.00 37.09 252 PRO A CA 1
ATOM 2043 C C . PRO A 1 252 ? 62.102 -15.243 -44.979 1.00 37.09 252 PRO A C 1
ATOM 2045 O O . PRO A 1 252 ? 62.856 -14.300 -44.809 1.00 37.09 252 PRO A O 1
ATOM 2048 N N . GLU A 1 253 ? 60.990 -15.213 -44.254 1.00 29.20 253 GLU A N 1
ATOM 2049 C CA . GLU A 1 253 ? 60.315 -16.292 -43.548 1.00 29.20 253 GLU A CA 1
ATOM 2050 C C . GLU A 1 253 ? 58.796 -16.103 -43.558 1.00 29.20 253 GLU A C 1
ATOM 2052 O O . GLU A 1 253 ? 58.252 -15.000 -43.503 1.00 29.20 253 GLU A O 1
ATOM 2057 N N . SER A 1 254 ? 58.116 -17.241 -43.603 1.00 29.92 254 SER A N 1
ATOM 2058 C CA . SER A 1 254 ? 56.722 -17.385 -43.228 1.00 29.92 254 SER A CA 1
ATOM 2059 C C . SER A 1 254 ? 56.683 -17.748 -41.746 1.00 29.92 254 SER A C 1
ATOM 2061 O O . SER A 1 254 ? 57.076 -18.857 -41.394 1.00 29.92 254 SER A O 1
ATOM 2063 N N . THR A 1 255 ? 56.153 -16.873 -40.895 1.00 28.59 255 THR A N 1
ATOM 2064 C CA . THR A 1 255 ? 55.632 -17.305 -39.594 1.00 28.59 255 THR A CA 1
ATOM 2065 C C . THR A 1 255 ? 54.165 -17.662 -39.783 1.00 28.59 255 THR A C 1
ATOM 2067 O O . THR A 1 255 ? 53.334 -16.807 -40.083 1.00 28.59 255 THR A O 1
ATOM 2070 N N . LEU A 1 256 ? 53.909 -18.966 -39.691 1.00 29.45 256 LEU A N 1
ATOM 2071 C CA . LEU A 1 256 ? 52.651 -19.632 -39.362 1.00 29.45 256 LEU A CA 1
ATOM 2072 C C . LEU A 1 256 ? 51.501 -18.703 -38.935 1.00 29.45 256 LEU A C 1
ATOM 2074 O O . LEU A 1 256 ? 51.493 -18.165 -37.831 1.00 29.45 256 LEU A O 1
ATOM 2078 N N . LEU A 1 257 ? 50.469 -18.643 -39.775 1.00 30.23 257 LEU A N 1
ATOM 2079 C CA . LEU A 1 257 ? 49.096 -18.482 -39.316 1.00 30.23 257 LEU A CA 1
ATOM 2080 C C . LEU A 1 257 ? 48.310 -19.712 -39.751 1.00 30.23 257 LEU A C 1
ATOM 2082 O O . LEU A 1 257 ? 47.938 -19.855 -40.913 1.00 30.23 257 LEU A O 1
ATOM 2086 N N . GLN A 1 258 ? 48.049 -20.584 -38.784 1.00 30.08 258 GLN A N 1
ATOM 2087 C CA . GLN A 1 258 ? 46.879 -21.440 -38.794 1.00 30.08 258 GLN A CA 1
ATOM 2088 C C . GLN A 1 258 ? 46.397 -21.591 -37.355 1.00 30.08 258 GLN A C 1
ATOM 2090 O O . GLN A 1 258 ? 46.941 -22.388 -36.607 1.00 30.08 258 GLN A O 1
ATOM 2095 N N . GLU A 1 259 ? 45.368 -20.828 -36.993 1.00 28.36 259 GLU A N 1
ATOM 2096 C CA . GLU A 1 259 ? 44.334 -21.291 -36.072 1.00 28.36 259 GLU A CA 1
ATOM 2097 C C . GLU A 1 259 ? 43.031 -20.526 -36.355 1.00 28.36 259 GLU A C 1
ATOM 2099 O O . GLU A 1 259 ? 42.879 -19.346 -36.066 1.00 28.36 259 GLU A O 1
ATOM 2104 N N . ASN A 1 260 ? 42.142 -21.223 -37.064 1.00 37.75 260 ASN A N 1
ATOM 2105 C CA . ASN A 1 260 ? 40.762 -21.508 -36.683 1.00 37.75 260 ASN A CA 1
ATOM 2106 C C . ASN A 1 260 ? 39.930 -20.334 -36.148 1.00 37.75 260 ASN A C 1
ATOM 2108 O O . ASN A 1 260 ? 40.163 -19.861 -35.045 1.00 37.75 260 ASN A O 1
ATOM 2112 N N . THR A 1 261 ? 38.836 -19.999 -36.839 1.00 33.09 261 THR A N 1
ATOM 2113 C CA . THR A 1 261 ? 37.472 -20.147 -36.287 1.00 33.09 261 THR A CA 1
ATOM 2114 C C . THR A 1 261 ? 36.454 -19.917 -37.403 1.00 33.09 261 THR A C 1
ATOM 2116 O O . THR A 1 261 ? 36.330 -18.829 -37.961 1.00 33.09 261 THR A O 1
ATOM 2119 N N . ALA A 1 262 ? 35.719 -20.978 -37.723 1.00 35.41 262 ALA A N 1
ATOM 2120 C CA . ALA A 1 262 ? 34.488 -20.914 -38.484 1.00 35.41 262 ALA A CA 1
ATOM 2121 C C . ALA A 1 262 ? 33.396 -20.241 -37.642 1.00 35.41 262 ALA A C 1
ATOM 2123 O O . ALA A 1 262 ? 33.195 -20.613 -36.489 1.00 35.41 262 ALA A O 1
ATOM 2124 N N . CYS A 1 263 ? 32.642 -19.319 -38.238 1.00 29.58 263 CYS A N 1
ATOM 2125 C CA . CYS A 1 263 ? 31.306 -18.981 -37.761 1.00 29.58 263 CYS A CA 1
ATOM 2126 C C . CYS A 1 263 ? 30.403 -18.681 -38.960 1.00 29.58 263 CYS A C 1
ATOM 2128 O O . CYS A 1 263 ? 30.435 -17.600 -39.543 1.00 29.58 263 CYS A O 1
ATOM 2130 N N . SER A 1 264 ? 29.604 -19.681 -39.335 1.00 33.53 264 SER A N 1
ATOM 2131 C CA . SER A 1 264 ? 28.397 -19.496 -40.134 1.00 33.53 264 SER A CA 1
ATOM 2132 C C . SER A 1 264 ? 27.399 -18.639 -39.363 1.00 33.53 264 SER A C 1
ATOM 2134 O O . SER A 1 264 ? 26.974 -19.031 -38.280 1.00 33.53 264 SER A O 1
ATOM 2136 N N . MET A 1 265 ? 26.907 -17.564 -39.977 1.00 37.16 265 MET A N 1
ATOM 2137 C CA . MET A 1 265 ? 25.519 -17.151 -39.787 1.00 37.16 265 MET A CA 1
ATOM 2138 C C . MET A 1 265 ? 24.873 -16.881 -41.144 1.00 37.16 265 MET A C 1
ATOM 2140 O O . MET A 1 265 ? 25.476 -16.324 -42.057 1.00 37.16 265 MET A O 1
ATOM 2144 N N . LYS A 1 266 ? 23.655 -17.407 -41.251 1.00 32.78 266 LYS A N 1
ATOM 2145 C CA . LYS A 1 266 ? 22.788 -17.482 -42.421 1.00 32.78 266 LYS A CA 1
ATOM 2146 C C . LYS A 1 266 ? 22.468 -16.100 -42.986 1.00 32.78 266 LYS A C 1
ATOM 2148 O O . LYS A 1 266 ? 22.176 -15.168 -42.244 1.00 32.78 266 LYS A O 1
ATOM 2153 N N . LEU A 1 267 ? 22.456 -16.035 -44.312 1.00 32.69 267 LEU A N 1
ATOM 2154 C CA . LEU A 1 267 ? 21.851 -14.968 -45.090 1.00 32.69 267 LEU A CA 1
ATOM 2155 C C . LEU A 1 267 ? 20.342 -15.251 -45.169 1.00 32.69 267 LEU A C 1
ATOM 2157 O O . LEU A 1 267 ? 19.936 -16.204 -45.826 1.00 32.69 267 LEU A O 1
ATOM 2161 N N . GLU A 1 268 ? 19.519 -14.447 -44.507 1.00 36.22 268 GLU A N 1
ATOM 2162 C CA . GLU A 1 268 ? 18.102 -14.324 -44.854 1.00 36.22 268 GLU A CA 1
ATOM 2163 C C . GLU A 1 268 ? 17.656 -12.898 -44.520 1.00 36.22 268 GLU A C 1
ATOM 2165 O O . GLU A 1 268 ? 17.655 -12.480 -43.364 1.00 36.22 268 GLU A O 1
ATOM 2170 N N . GLY A 1 269 ? 17.367 -12.114 -45.555 1.00 29.73 269 GLY A N 1
ATOM 2171 C CA . GLY A 1 269 ? 16.962 -10.720 -45.438 1.00 29.73 269 GLY A CA 1
ATOM 2172 C C . GLY A 1 269 ? 16.201 -10.306 -46.688 1.00 29.73 269 GLY A C 1
ATOM 2173 O O . GLY A 1 269 ? 16.791 -10.155 -47.755 1.00 29.73 269 GLY A O 1
ATOM 2174 N N . ASN A 1 270 ? 14.884 -10.173 -46.540 1.00 40.69 270 ASN A N 1
ATOM 2175 C CA . ASN A 1 270 ? 13.965 -9.632 -47.541 1.00 40.69 270 ASN A CA 1
ATOM 2176 C C . ASN A 1 270 ? 14.362 -8.203 -47.973 1.00 40.69 270 ASN A C 1
ATOM 2178 O O . ASN A 1 270 ? 14.951 -7.468 -47.174 1.00 40.69 270 ASN A O 1
ATOM 2182 N N . PRO A 1 271 ? 14.019 -7.775 -49.204 1.00 54.16 271 PRO A N 1
ATOM 2183 C CA . PRO A 1 271 ? 14.360 -6.444 -49.701 1.00 54.16 271 PRO A CA 1
ATOM 2184 C C . PRO A 1 271 ? 13.458 -5.345 -49.095 1.00 54.16 271 PRO A C 1
ATOM 2186 O O . PRO A 1 271 ? 12.309 -5.623 -48.740 1.00 54.16 271 PRO A O 1
ATOM 2189 N N . PRO A 1 272 ? 13.939 -4.089 -48.990 1.00 50.66 272 PRO A N 1
ATOM 2190 C CA . PRO A 1 272 ? 13.141 -2.965 -48.500 1.00 50.66 272 PRO A CA 1
ATOM 2191 C C . PRO A 1 272 ? 12.209 -2.405 -49.598 1.00 50.66 272 PRO A C 1
ATOM 2193 O O . PRO A 1 272 ? 12.545 -2.498 -50.782 1.00 50.66 272 PRO A O 1
ATOM 2196 N N . PRO A 1 273 ? 11.060 -1.794 -49.245 1.00 45.91 273 PRO A N 1
ATOM 2197 C CA . PRO A 1 273 ? 10.199 -1.126 -50.217 1.00 45.91 273 PRO A CA 1
ATOM 2198 C C . PRO A 1 273 ? 10.759 0.258 -50.611 1.00 45.91 273 PRO A C 1
ATOM 2200 O O . PRO A 1 273 ? 11.537 0.847 -49.853 1.00 45.91 273 PRO A O 1
ATOM 2203 N N . PRO A 1 274 ? 10.390 0.780 -51.797 1.00 46.03 274 PRO A N 1
ATOM 2204 C CA . PRO A 1 274 ? 10.965 1.999 -52.352 1.00 46.03 274 PRO A CA 1
ATOM 2205 C C . PRO A 1 274 ? 10.425 3.257 -51.663 1.00 46.03 274 PRO A C 1
ATOM 2207 O O . PRO A 1 274 ? 9.292 3.295 -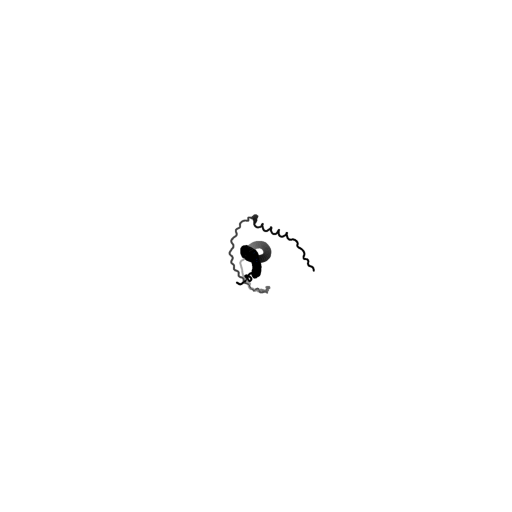51.185 1.00 46.03 274 PRO A O 1
ATOM 2210 N N . GLY A 1 275 ? 11.279 4.279 -51.618 1.00 34.22 275 GLY A N 1
ATOM 2211 C CA . GLY A 1 275 ? 10.974 5.590 -51.065 1.00 34.22 275 GLY A CA 1
ATOM 2212 C C . GLY A 1 275 ? 10.072 6.422 -51.970 1.00 34.22 275 GLY A C 1
ATOM 2213 O O . GLY A 1 275 ? 10.187 6.380 -53.195 1.00 34.22 275 GLY A O 1
ATOM 2214 N N . ASN A 1 276 ? 9.228 7.225 -51.325 1.00 33.03 276 ASN A N 1
ATOM 2215 C CA . ASN A 1 276 ? 8.445 8.272 -51.958 1.00 33.03 276 ASN A CA 1
ATOM 2216 C C . ASN A 1 276 ? 8.829 9.596 -51.289 1.00 33.03 276 ASN A C 1
ATOM 2218 O O . ASN A 1 276 ? 8.609 9.779 -50.090 1.00 33.03 276 ASN A O 1
ATOM 2222 N N . ASP A 1 277 ? 9.409 10.501 -52.072 1.00 38.22 277 ASP A N 1
ATOM 2223 C CA . ASP A 1 277 ? 9.622 11.898 -51.713 1.00 38.22 277 ASP A CA 1
ATOM 2224 C C . ASP A 1 277 ? 8.274 12.609 -51.549 1.00 38.22 277 ASP A C 1
ATOM 2226 O O . ASP A 1 277 ? 7.454 12.598 -52.467 1.00 38.22 277 ASP A O 1
ATOM 2230 N N . THR A 1 278 ? 8.042 13.289 -50.424 1.00 34.12 278 THR A N 1
ATOM 2231 C CA . THR A 1 278 ? 7.105 14.422 -50.367 1.00 34.12 278 THR A CA 1
ATOM 2232 C C . THR A 1 278 ? 7.516 15.402 -49.266 1.00 34.12 278 THR A C 1
ATOM 2234 O O . THR A 1 278 ? 7.566 15.059 -48.090 1.00 34.12 278 THR A O 1
ATOM 2237 N N . ALA A 1 279 ? 7.841 16.608 -49.733 1.00 32.47 279 ALA A N 1
ATOM 2238 C CA . ALA A 1 279 ? 7.826 17.935 -49.119 1.00 32.47 279 ALA A CA 1
ATOM 2239 C C . ALA A 1 279 ? 7.737 18.084 -47.585 1.00 32.47 279 ALA A C 1
ATOM 2241 O O . ALA A 1 279 ? 6.800 17.646 -46.924 1.00 32.47 279 ALA A O 1
ATOM 2242 N N . GLN A 1 280 ? 8.679 18.878 -47.068 1.00 33.78 280 GLN A N 1
ATOM 2243 C CA . GLN A 1 280 ? 8.628 19.518 -45.757 1.00 33.78 280 GLN A CA 1
ATOM 2244 C C . GLN A 1 280 ? 7.347 20.341 -45.551 1.00 33.78 280 GLN A C 1
ATOM 2246 O O . GLN A 1 280 ? 6.911 21.087 -46.428 1.00 33.78 280 GLN A O 1
ATOM 2251 N N . SER A 1 281 ? 6.821 20.295 -44.331 1.00 36.69 281 SER A N 1
ATOM 2252 C CA . SER A 1 281 ? 6.076 21.390 -43.706 1.00 36.69 281 SER A CA 1
ATOM 2253 C C . SER A 1 281 ? 6.399 21.376 -42.208 1.00 36.69 281 SER A C 1
ATOM 2255 O O . SER A 1 281 ? 6.277 20.338 -41.559 1.00 36.69 281 SER A O 1
ATOM 2257 N N . GLU A 1 282 ? 6.890 22.501 -41.684 1.00 43.59 282 GLU A N 1
ATOM 2258 C CA . GLU A 1 282 ? 7.146 22.728 -40.254 1.00 43.59 282 GLU A CA 1
ATOM 2259 C C . GLU A 1 282 ? 5.844 22.693 -39.435 1.00 43.59 282 GLU A C 1
ATOM 2261 O O . GLU A 1 282 ? 4.832 23.229 -39.896 1.00 43.59 282 GLU A O 1
ATOM 2266 N N . PRO A 1 283 ? 5.858 22.195 -38.185 1.00 35.91 283 PRO A N 1
ATOM 2267 C CA . PRO A 1 283 ? 4.856 22.559 -37.199 1.00 35.91 283 PRO A CA 1
ATOM 2268 C C . PRO A 1 283 ? 5.394 23.584 -36.187 1.00 35.91 283 PRO A C 1
ATOM 2270 O O . PRO A 1 283 ? 6.415 23.390 -35.529 1.00 35.91 283 PRO A O 1
ATOM 2273 N N . VAL A 1 284 ? 4.626 24.665 -36.060 1.00 40.06 284 VAL A N 1
ATOM 2274 C CA . VAL A 1 284 ? 4.654 25.693 -35.008 1.00 40.06 284 VAL A CA 1
ATOM 2275 C C . VAL A 1 284 ? 4.403 25.057 -33.621 1.00 40.06 284 VAL A C 1
ATOM 2277 O O . VAL A 1 284 ? 3.625 24.101 -33.542 1.00 40.06 284 VAL A O 1
ATOM 2280 N N . PRO A 1 285 ? 4.993 25.560 -32.514 1.00 34.72 285 PRO A N 1
ATOM 2281 C CA . PRO A 1 285 ? 4.779 25.001 -31.177 1.00 34.72 285 PRO A CA 1
ATOM 2282 C C . PRO A 1 285 ? 3.338 25.230 -30.701 1.00 34.72 285 PRO A C 1
ATOM 2284 O O . PRO A 1 285 ? 2.878 26.369 -30.643 1.00 34.72 285 PRO A O 1
ATOM 2287 N N . GLN A 1 286 ? 2.632 24.160 -30.333 1.00 36.47 286 GLN A N 1
ATOM 2288 C CA . GLN A 1 286 ? 1.377 24.255 -29.587 1.00 36.47 286 GLN A CA 1
ATOM 2289 C C . GLN A 1 286 ? 1.676 24.127 -28.091 1.00 36.47 286 GLN A C 1
ATOM 2291 O O . GLN A 1 286 ? 2.090 23.068 -27.620 1.00 36.47 286 GLN A O 1
ATOM 2296 N N . ASP A 1 287 ? 1.452 25.219 -27.361 1.00 40.91 287 ASP A N 1
ATOM 2297 C CA . ASP A 1 287 ? 1.293 25.230 -25.909 1.00 40.91 287 ASP A CA 1
ATOM 2298 C C . ASP A 1 287 ? 0.078 24.363 -25.545 1.00 40.91 287 ASP A C 1
ATOM 2300 O O . ASP A 1 287 ? -1.066 24.724 -25.825 1.00 40.91 287 ASP A O 1
ATOM 2304 N N . MET A 1 288 ? 0.313 23.209 -24.921 1.00 32.88 288 MET A N 1
ATOM 2305 C CA . MET A 1 288 ? -0.743 22.464 -24.239 1.00 32.88 288 MET A CA 1
ATOM 2306 C C . MET A 1 288 ? -0.655 22.750 -22.744 1.00 32.88 288 MET A C 1
ATOM 2308 O O . MET A 1 288 ? 0.133 22.149 -22.014 1.00 32.88 288 MET A O 1
ATOM 2312 N N . ALA A 1 289 ? -1.491 23.682 -22.293 1.00 46.75 289 ALA A N 1
ATOM 2313 C CA . ALA A 1 289 ? -1.796 23.863 -20.885 1.00 46.75 289 ALA A CA 1
ATOM 2314 C C . ALA A 1 289 ? -2.559 22.631 -20.366 1.00 46.75 289 ALA A C 1
ATOM 2316 O O . ALA A 1 289 ? -3.627 22.278 -20.866 1.00 46.75 289 ALA A O 1
ATOM 2317 N N . VAL A 1 290 ? -1.993 21.977 -19.354 1.00 51.69 290 VAL A N 1
ATOM 2318 C CA . VAL A 1 290 ? -2.629 20.892 -18.595 1.00 51.69 290 VAL A CA 1
ATOM 2319 C C . VAL A 1 290 ? -3.651 21.511 -17.626 1.00 51.69 290 VAL A C 1
ATOM 2321 O O . VAL A 1 290 ? -3.305 22.480 -16.947 1.00 51.69 290 VAL A O 1
ATOM 2324 N N . PRO A 1 291 ? -4.896 21.004 -17.528 1.00 59.69 291 PRO A N 1
ATOM 2325 C CA . PRO A 1 291 ? -5.877 21.543 -16.588 1.00 59.69 291 PRO A CA 1
ATOM 2326 C C . PRO A 1 291 ? -5.517 21.180 -15.130 1.00 59.69 291 PRO A C 1
ATOM 2328 O O . PRO A 1 291 ? -4.931 20.118 -14.900 1.00 59.69 291 PRO A O 1
ATOM 2331 N N . PRO A 1 292 ? -5.861 22.013 -14.126 1.00 49.69 292 PRO A N 1
ATOM 2332 C CA . PRO A 1 292 ? -5.503 21.745 -12.734 1.00 49.69 292 PRO A CA 1
ATOM 2333 C C . PRO A 1 292 ? -6.348 20.608 -12.141 1.00 49.69 292 PRO A C 1
ATOM 2335 O O . PRO A 1 292 ? -7.573 20.609 -12.267 1.00 49.69 292 PRO A O 1
ATOM 2338 N N . CYS A 1 293 ? -5.700 19.665 -11.450 1.00 49.50 293 CYS A N 1
ATOM 2339 C CA . CYS A 1 293 ? -6.374 18.650 -10.636 1.00 49.50 293 CYS A CA 1
ATOM 2340 C C . CYS A 1 293 ? -7.000 19.287 -9.376 1.00 49.50 293 CYS A C 1
ATOM 2342 O O . CYS A 1 293 ? -6.271 19.928 -8.618 1.00 49.50 293 CYS A O 1
ATOM 2344 N N . PRO A 1 294 ? -8.297 19.063 -9.087 1.00 52.34 294 PRO A N 1
ATOM 2345 C CA . PRO A 1 294 ? -8.974 19.632 -7.917 1.00 52.34 294 PRO A CA 1
ATOM 2346 C C . PRO A 1 294 ? -8.682 18.922 -6.577 1.00 52.34 294 PRO A C 1
ATOM 2348 O O . PRO A 1 294 ? -9.220 19.328 -5.556 1.00 52.34 294 PRO A O 1
ATOM 2351 N N . GLU A 1 295 ? -7.828 17.894 -6.535 1.00 45.28 295 GLU A N 1
ATOM 2352 C CA . GLU A 1 295 ? -7.599 17.077 -5.322 1.00 45.28 295 GLU A CA 1
ATOM 2353 C C . GLU A 1 295 ? -6.256 17.343 -4.610 1.00 45.28 295 GLU A C 1
ATOM 2355 O O . GLU A 1 295 ? -5.891 16.637 -3.673 1.00 45.28 295 GLU A O 1
ATOM 2360 N N . CYS A 1 296 ? -5.509 18.376 -5.012 1.00 44.88 296 CYS A N 1
ATOM 2361 C CA . CYS A 1 296 ? -4.190 18.671 -4.433 1.00 44.88 296 CYS A CA 1
ATOM 2362 C C . CYS A 1 296 ? -4.182 19.769 -3.347 1.00 44.88 296 CYS A C 1
ATOM 2364 O O . CYS A 1 296 ? -3.110 20.075 -2.823 1.00 44.88 296 CYS A O 1
ATOM 2366 N N . GLU A 1 297 ? -5.321 20.368 -2.979 1.00 44.81 297 GLU A N 1
ATOM 2367 C CA . GLU A 1 297 ? -5.334 21.510 -2.041 1.00 44.81 297 GLU A CA 1
ATOM 2368 C C . GLU A 1 297 ? -5.419 21.146 -0.547 1.00 44.81 297 GLU A C 1
ATOM 2370 O O . GLU A 1 297 ? -5.154 21.998 0.301 1.00 44.81 297 GLU A O 1
ATOM 2375 N N . GLU A 1 298 ? -5.669 19.889 -0.176 1.00 46.66 298 GLU A N 1
ATOM 2376 C CA . GLU A 1 298 ? -5.815 19.518 1.246 1.00 46.66 298 GLU A CA 1
ATOM 2377 C C . GLU A 1 298 ? -4.523 19.000 1.910 1.00 46.66 298 GLU A C 1
ATOM 2379 O O . GLU A 1 298 ? -4.474 18.811 3.125 1.00 46.66 298 GLU A O 1
ATOM 2384 N N . GLY A 1 299 ? -3.428 18.842 1.156 1.00 39.72 299 GLY A N 1
ATOM 2385 C CA . GLY A 1 299 ? -2.161 18.308 1.680 1.00 39.72 299 GLY A CA 1
ATOM 2386 C C . GLY A 1 299 ? -1.230 19.326 2.352 1.00 39.72 299 GLY A C 1
ATOM 2387 O O . GLY A 1 299 ? -0.405 18.946 3.180 1.00 39.72 299 GLY A O 1
ATOM 2388 N N . ASN A 1 300 ? -1.354 20.622 2.045 1.00 41.28 300 ASN A N 1
ATOM 2389 C CA . ASN A 1 300 ? -0.323 21.612 2.401 1.00 41.28 300 ASN A CA 1
ATOM 2390 C C . ASN A 1 300 ? -0.609 22.430 3.674 1.00 41.28 300 ASN A C 1
ATOM 2392 O O . ASN A 1 300 ? 0.218 23.256 4.064 1.00 41.28 300 ASN A O 1
ATOM 2396 N N . ASN A 1 301 ? -1.739 22.208 4.355 1.00 39.84 301 ASN A N 1
ATOM 2397 C CA . ASN A 1 301 ? -2.085 22.955 5.575 1.00 39.84 301 ASN A CA 1
ATOM 2398 C C . ASN A 1 301 ? -1.739 22.234 6.891 1.00 39.84 301 ASN A C 1
ATOM 2400 O O . ASN A 1 301 ? -1.715 22.871 7.943 1.00 39.84 301 ASN A O 1
ATOM 2404 N N . LEU A 1 302 ? -1.400 20.938 6.866 1.00 42.38 302 LEU A N 1
ATOM 2405 C CA . LEU A 1 302 ? -1.067 20.201 8.096 1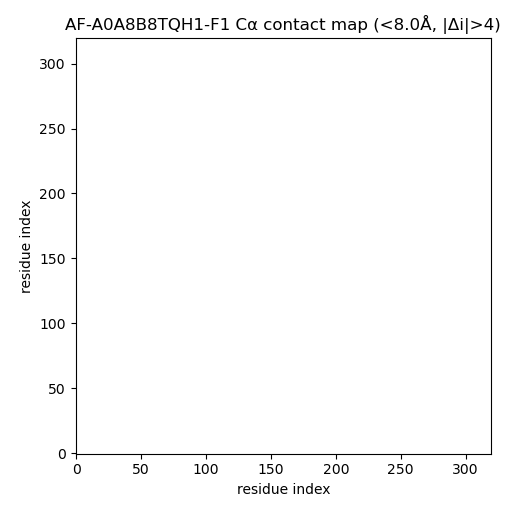.00 42.38 302 LEU A CA 1
ATOM 2406 C C . LEU A 1 302 ? 0.400 20.351 8.537 1.00 42.38 302 LEU A C 1
ATOM 2408 O O . LEU A 1 302 ? 0.720 20.147 9.709 1.00 42.38 302 LEU A O 1
ATOM 2412 N N . GLU A 1 303 ? 1.298 20.737 7.627 1.00 40.28 303 GLU A N 1
ATOM 2413 C CA . GLU A 1 303 ? 2.738 20.806 7.915 1.00 40.28 303 GLU A CA 1
ATOM 2414 C C . GLU A 1 303 ? 3.149 22.113 8.617 1.00 40.28 303 GLU A C 1
ATOM 2416 O O . GLU A 1 303 ? 4.200 22.182 9.252 1.00 40.28 303 GLU A O 1
ATOM 2421 N N . LYS A 1 304 ? 2.283 23.138 8.606 1.00 42.91 304 LYS A N 1
ATOM 2422 C CA . LYS A 1 304 ? 2.571 24.458 9.195 1.00 42.91 304 LYS A CA 1
ATOM 2423 C C . LYS A 1 304 ? 2.038 24.665 10.620 1.00 42.91 304 LYS A C 1
ATOM 2425 O O . LYS A 1 304 ? 2.375 25.667 11.243 1.00 42.91 304 LYS A O 1
ATOM 2430 N N . GLN A 1 305 ? 1.255 23.727 11.165 1.00 40.88 305 GLN A N 1
ATOM 2431 C CA . GLN A 1 305 ? 0.735 23.803 12.543 1.00 40.88 305 GLN A CA 1
ATOM 2432 C C . GLN A 1 305 ? 1.518 22.971 13.572 1.00 40.88 305 GLN A C 1
ATOM 2434 O O . GLN A 1 305 ? 1.304 23.137 14.770 1.00 40.88 305 GLN A O 1
ATOM 2439 N N . ARG A 1 306 ? 2.467 22.118 13.160 1.00 38.41 306 ARG A N 1
ATOM 2440 C CA . ARG A 1 306 ? 3.244 21.285 14.103 1.00 38.41 306 ARG A CA 1
ATOM 2441 C C . ARG A 1 306 ? 4.453 21.974 14.745 1.00 38.41 306 ARG A C 1
ATOM 2443 O O . ARG A 1 306 ? 5.079 21.381 15.616 1.00 38.41 306 ARG A O 1
ATOM 2450 N N . SER A 1 307 ? 4.784 23.211 14.373 1.00 41.44 307 SER A N 1
ATOM 2451 C CA . SER A 1 307 ? 5.991 23.896 14.866 1.00 41.44 307 SER A CA 1
ATOM 2452 C C . SER A 1 307 ? 5.744 24.969 15.932 1.00 41.44 307 SER A C 1
ATOM 2454 O O . SER A 1 307 ? 6.631 25.781 16.178 1.00 41.44 307 SER A O 1
ATOM 2456 N N . SER A 1 308 ? 4.565 25.026 16.560 1.00 42.44 308 SER A N 1
ATOM 2457 C CA . SER A 1 308 ? 4.268 26.098 17.519 1.00 42.44 308 SER A CA 1
ATOM 2458 C C . SER A 1 308 ? 3.322 25.680 18.644 1.00 42.44 308 SER A C 1
ATOM 2460 O O . SER A 1 308 ? 2.285 26.302 18.796 1.00 42.44 308 SER A O 1
ATOM 2462 N N . THR A 1 309 ? 3.683 24.675 19.444 1.00 44.22 309 THR A N 1
ATOM 2463 C CA . THR A 1 309 ? 3.296 24.565 20.870 1.00 44.22 309 THR A CA 1
ATOM 2464 C C . THR A 1 309 ? 3.938 23.319 21.485 1.00 44.22 309 THR A C 1
ATOM 2466 O O . THR A 1 309 ? 3.350 22.250 21.418 1.00 44.22 309 THR A O 1
ATOM 2469 N N . GLU A 1 310 ? 5.112 23.449 22.105 1.00 35.09 310 GLU A N 1
ATOM 2470 C CA . GLU A 1 310 ? 5.350 22.869 23.438 1.00 35.09 310 GLU A CA 1
ATOM 2471 C C . GLU A 1 310 ? 6.638 23.446 24.034 1.00 35.09 310 GLU A C 1
ATOM 2473 O O . GLU A 1 310 ? 7.736 23.298 23.499 1.00 35.09 310 GLU A O 1
ATOM 2478 N N . GLY A 1 311 ? 6.474 24.203 25.117 1.00 35.47 311 GLY A N 1
ATOM 2479 C CA . GLY A 1 311 ? 7.551 24.844 25.854 1.00 35.47 311 GLY A CA 1
ATOM 2480 C C . GLY A 1 311 ? 8.000 24.042 27.074 1.00 35.47 311 GLY A C 1
ATOM 2481 O O . GLY A 1 311 ? 7.285 23.190 27.578 1.00 35.47 311 GLY A O 1
ATOM 2482 N N . LYS A 1 312 ? 9.192 24.408 27.563 1.00 41.47 312 LYS A N 1
ATOM 2483 C CA . LYS A 1 312 ? 9.636 24.429 28.972 1.00 41.47 312 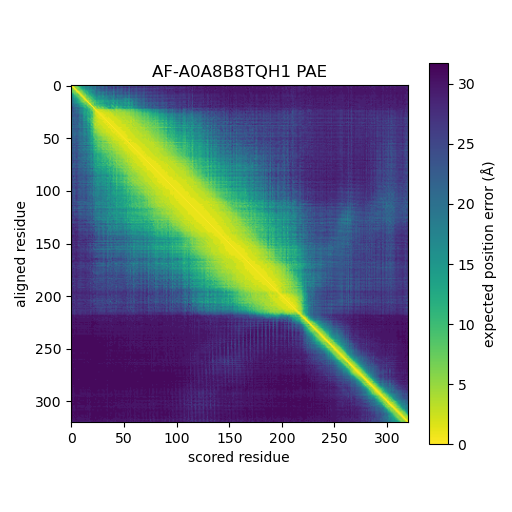LYS A CA 1
ATOM 2484 C C . LYS A 1 312 ? 9.011 23.412 29.952 1.00 41.47 312 LYS A C 1
ATOM 2486 O O . LYS A 1 312 ? 7.926 23.651 30.469 1.00 41.47 312 LYS A O 1
ATOM 2491 N N . ALA A 1 313 ? 9.851 22.496 30.447 1.00 39.06 313 ALA A N 1
ATOM 2492 C CA . ALA A 1 313 ? 9.852 22.080 31.856 1.00 39.06 313 ALA A CA 1
ATOM 2493 C C . ALA A 1 313 ? 11.246 21.582 32.314 1.00 39.06 313 ALA A C 1
ATOM 2495 O O . ALA A 1 313 ? 11.705 20.505 31.961 1.00 39.06 313 ALA A O 1
ATOM 2496 N N . THR A 1 314 ? 11.926 22.441 33.082 1.00 39.44 314 THR A N 1
ATOM 2497 C CA . THR A 1 314 ? 12.729 22.155 34.294 1.00 39.44 314 THR A CA 1
ATOM 2498 C C . THR A 1 314 ? 13.577 20.874 34.430 1.00 39.44 314 THR A C 1
ATOM 2500 O O . THR A 1 314 ? 13.119 19.847 34.909 1.00 39.44 314 THR A O 1
ATOM 2503 N N . ARG A 1 315 ? 14.887 21.054 34.203 1.00 43.25 315 ARG A N 1
ATOM 2504 C CA . ARG A 1 315 ? 16.005 20.906 35.170 1.00 43.25 315 ARG A CA 1
ATOM 2505 C C . ARG A 1 315 ? 15.840 19.831 36.267 1.00 43.25 315 ARG A C 1
ATOM 2507 O O . ARG A 1 315 ? 15.340 20.117 37.353 1.00 43.25 315 ARG A O 1
ATOM 2514 N N . GLU A 1 316 ? 16.412 18.654 36.022 1.00 42.53 316 GLU A N 1
ATOM 2515 C CA . GLU A 1 316 ? 16.768 17.680 37.058 1.00 42.53 316 GLU A CA 1
ATOM 2516 C C . GLU A 1 316 ? 17.807 18.276 38.025 1.00 42.53 316 GLU A C 1
ATOM 2518 O O . GLU A 1 316 ? 18.873 18.749 37.621 1.00 42.53 316 GLU A O 1
ATOM 2523 N N . LYS A 1 317 ? 17.503 18.237 39.326 1.00 44.78 317 LYS A N 1
ATOM 2524 C CA . LYS A 1 317 ? 18.498 18.339 40.395 1.00 44.78 317 LYS A CA 1
ATOM 2525 C C . LYS A 1 317 ? 18.981 16.928 40.719 1.00 44.78 317 LYS A C 1
ATOM 2527 O O . LYS A 1 317 ? 18.264 16.153 41.341 1.00 44.78 317 LYS A O 1
ATOM 2532 N N . LYS A 1 318 ? 20.222 16.638 40.339 1.00 52.31 318 LYS A N 1
ATOM 2533 C CA . LYS A 1 318 ? 21.085 15.663 41.010 1.00 52.31 318 LYS A CA 1
ATOM 2534 C C . LYS A 1 318 ? 21.961 16.447 41.981 1.00 52.31 318 LYS A C 1
ATOM 2536 O O . LYS A 1 318 ? 22.672 17.336 41.520 1.00 52.31 318 LYS A O 1
ATOM 2541 N N . LEU A 1 319 ? 21.899 16.130 43.272 1.00 51.12 319 LEU A N 1
ATOM 2542 C CA . LEU A 1 319 ? 23.046 16.028 44.183 1.00 51.12 319 LEU A CA 1
ATOM 2543 C C . LEU A 1 319 ? 22.575 15.590 45.576 1.00 51.12 319 LEU A C 1
ATOM 2545 O O . LEU A 1 319 ? 21.467 15.932 45.993 1.00 51.12 319 LEU A O 1
ATOM 2549 N N . LEU A 1 320 ? 23.449 14.791 46.196 1.00 43.47 320 LEU A N 1
ATOM 2550 C CA . LEU A 1 320 ? 23.496 14.434 47.610 1.00 43.47 320 LEU A CA 1
ATOM 2551 C C . LEU A 1 320 ? 23.428 15.658 48.530 1.00 43.47 320 LEU A C 1
ATOM 2553 O O . LEU A 1 320 ? 23.907 16.736 48.101 1.00 43.47 320 LEU A O 1
#